Protein AF-A0A7X7WGK3-F1 (afdb_monomer)

Nearest PDB structures (foldseek):
  7ryz-assembly1_C  TM=4.510E-01  e=4.000E-01  Rattus norvegicus

Radius of gyration: 30.09 Å; Cα contacts (8 Å, |Δi|>4): 239; chains: 1; bounding box: 94×31×64 Å

Mean predicted aligned error: 12.81 Å

Foldseek 3Di:
DDDDDPDDPVVVPDPDDDPDDDPDDPDPPDPDPVRVVVVVVVVVVVVVPPPPPPVPDPVVPPPPCDPVLLVLLLVLLVLLQCLQQFWFWWADFPNDIDTDGNVVCLVCVVVVVVLCVPFDPLSVVLSVLSNCLNVLSNVLSVQQVVLSPPDPPDPCSLVSLLVSLVSLVVSLVSVVVSLVSQQVWTQQSCCVVVGVLCHRTRHPSSCVSTGTCSVVSSNVSSVSSNVSNVVD

Solvent-accessible surface area (backbone atoms only — not comparable to full-atom values): 12989 Å² total; per-residue (Å²): 137,81,84,83,76,85,74,62,76,76,78,65,74,73,68,68,66,85,92,53,87,60,94,66,84,75,73,78,84,57,95,41,73,67,57,49,50,55,51,52,50,56,48,52,56,51,64,71,43,86,64,74,81,62,81,76,76,59,80,84,71,68,78,66,76,46,72,65,55,52,50,51,33,45,50,19,21,49,44,17,42,52,27,40,74,25,35,36,32,33,39,60,45,95,94,38,84,46,69,42,30,39,48,56,53,62,76,41,40,72,62,53,48,63,59,41,68,80,45,54,73,66,54,43,50,52,52,53,47,52,52,48,54,60,54,48,37,32,53,50,14,49,48,38,48,56,27,69,68,46,59,78,88,41,89,59,29,62,61,40,36,29,53,38,7,45,51,23,49,53,52,51,53,51,52,52,51,50,50,57,61,26,64,68,46,44,80,28,95,56,23,88,72,73,34,74,49,50,32,59,40,40,23,51,68,27,46,62,57,30,43,19,65,20,56,58,50,34,54,52,18,32,62,54,33,22,49,46,46,77,76,106

pLDDT: mean 81.82, std 17.65, range [35.5, 98.38]

Sequence (232 aa):
MAKDEKIDPRELRFNYLGFEYLPGKLKEFWASEDEKKKYLEKIRERRNTQISMERDFSIVNAGLLNKADRIFISLASALMILSLFMPYYSFTAFGRHVSGMSLSYLFNIGYVSNITAWGSLLMKLILVMSVILIIISPVVGIINILALNKSQNKPDYYKGVKSAGRLNVIALLLYLLFFVLLATGQANPFGSLGIEALGETLSLGSLIRMSGYAIWVNLGAHILGMLPALEL

Secondary structure (DSSP, 8-state):
--------TTTTTT-EETTEE--S-PPP--SSHHHHHHHHHHHHHHHHS------TT-GGG-----HHHHHHHHHHHHHHHHGGGSEEEEEEETTEEEEEEHHHHHHTHHHHHHHHTTS-HHHHHHHHHHHHHHHHHHHHHHHHHHHHTS-TTSTTHHHHHHHHHHHHHHHHHHHHHHHHHHHT-EEPTTGGG--TTT-SEE-HHHHHHHB-HHHHHHHHHHHHHTHHHHH-

Structure (mmCIF, N/CA/C/O backbone):
data_AF-A0A7X7WGK3-F1
#
_entry.id   AF-A0A7X7WGK3-F1
#
loop_
_atom_site.group_PDB
_atom_site.id
_atom_site.type_symbol
_atom_site.label_atom_id
_atom_site.label_alt_id
_atom_site.label_comp_id
_atom_site.label_asym_id
_atom_site.label_entity_id
_atom_site.label_seq_id
_atom_site.pdbx_PDB_ins_code
_atom_site.Cartn_x
_atom_site.Cartn_y
_atom_site.Cartn_z
_atom_site.occupancy
_atom_site.B_iso_or_equiv
_atom_site.auth_seq_id
_atom_site.auth_comp_id
_atom_site.auth_asym_id
_atom_site.auth_atom_id
_atom_site.pdbx_PDB_model_num
ATOM 1 N N . MET A 1 1 ? -66.738 11.397 34.268 1.00 35.50 1 MET A N 1
ATOM 2 C CA . MET A 1 1 ? -67.141 10.541 33.132 1.00 35.50 1 MET A CA 1
ATOM 3 C C . MET A 1 1 ? -66.362 10.990 31.906 1.00 35.50 1 MET A C 1
ATOM 5 O O . MET A 1 1 ? -66.726 11.988 31.298 1.00 35.50 1 MET A O 1
ATOM 9 N N . ALA A 1 2 ? -65.233 10.339 31.626 1.00 40.03 2 ALA A N 1
ATOM 10 C CA . ALA A 1 2 ? -64.445 10.590 30.421 1.00 40.03 2 ALA A CA 1
ATOM 11 C C . ALA A 1 2 ? -65.051 9.786 29.260 1.00 40.03 2 ALA A C 1
ATOM 13 O O . ALA A 1 2 ? -65.489 8.657 29.466 1.00 40.03 2 ALA A O 1
ATOM 14 N N . LYS A 1 3 ? -65.143 10.396 28.075 1.00 41.72 3 LYS A N 1
ATOM 15 C CA . LYS A 1 3 ? -65.646 9.749 26.858 1.00 41.72 3 LYS A CA 1
ATOM 16 C C . LYS A 1 3 ? -64.693 8.620 26.456 1.00 41.72 3 LYS A C 1
ATOM 18 O O . LYS A 1 3 ? -63.531 8.894 26.179 1.00 41.72 3 LYS A O 1
ATOM 23 N N . ASP A 1 4 ? -65.205 7.394 26.390 1.00 44.47 4 ASP A N 1
ATOM 24 C CA . ASP A 1 4 ? -64.521 6.262 25.762 1.00 44.47 4 ASP A CA 1
ATOM 25 C C . ASP A 1 4 ? -64.388 6.526 24.254 1.00 44.47 4 ASP A C 1
ATOM 27 O O . ASP A 1 4 ? -65.349 6.388 23.489 1.00 44.47 4 ASP A O 1
ATOM 31 N N . GLU A 1 5 ? -63.196 6.926 23.814 1.00 51.50 5 GLU A N 1
ATOM 32 C CA . GLU A 1 5 ? -62.833 6.878 22.400 1.00 51.50 5 GLU A CA 1
ATOM 33 C C . GLU A 1 5 ? -62.778 5.410 21.953 1.00 51.50 5 GLU A C 1
ATOM 35 O O . GLU A 1 5 ? -62.041 4.587 22.501 1.00 51.50 5 GLU A O 1
ATOM 40 N N . LYS A 1 6 ? -63.599 5.061 20.955 1.00 47.31 6 LYS A N 1
ATOM 41 C CA . LYS A 1 6 ? -63.588 3.739 20.320 1.00 47.31 6 LYS A CA 1
ATOM 42 C C . LYS A 1 6 ? -62.311 3.590 19.490 1.00 47.31 6 LYS A C 1
ATOM 44 O O . LYS A 1 6 ? -62.279 3.987 18.331 1.00 47.31 6 LYS A O 1
ATOM 49 N N . ILE A 1 7 ? -61.282 3.009 20.098 1.00 54.56 7 ILE A N 1
ATOM 50 C CA . ILE A 1 7 ? -60.026 2.633 19.436 1.00 54.56 7 ILE A CA 1
ATOM 51 C C . ILE A 1 7 ? -60.315 1.531 18.399 1.00 54.56 7 ILE A C 1
ATOM 53 O O . ILE A 1 7 ? -60.965 0.532 18.724 1.00 54.56 7 ILE A O 1
ATOM 57 N N . ASP A 1 8 ? -59.848 1.710 17.159 1.00 55.09 8 ASP A N 1
ATOM 58 C CA . ASP A 1 8 ? -60.009 0.742 16.066 1.00 55.09 8 ASP A CA 1
ATOM 59 C C . ASP A 1 8 ? -59.270 -0.576 16.409 1.00 55.09 8 ASP A C 1
ATOM 61 O O . ASP A 1 8 ? -58.063 -0.562 16.673 1.00 55.09 8 ASP A O 1
ATOM 65 N N . PRO A 1 9 ? -59.943 -1.746 16.388 1.00 51.00 9 PRO A N 1
ATOM 66 C CA . PRO A 1 9 ? -59.333 -3.048 16.682 1.00 51.00 9 PRO A CA 1
ATOM 67 C C . PRO A 1 9 ? -58.108 -3.402 15.825 1.00 51.00 9 PRO A C 1
ATOM 69 O O . PRO A 1 9 ? -57.338 -4.295 16.186 1.00 51.00 9 PRO A O 1
ATOM 72 N N . ARG A 1 10 ? -57.923 -2.751 14.672 1.00 48.81 10 ARG A N 1
ATOM 73 C CA . ARG A 1 10 ? -56.774 -2.982 13.784 1.00 48.81 10 ARG A CA 1
ATOM 74 C C . ARG A 1 10 ? -55.488 -2.331 14.292 1.00 48.81 10 ARG A C 1
ATOM 76 O O . ARG A 1 10 ? -54.417 -2.858 13.999 1.00 48.81 10 ARG A O 1
ATOM 83 N N . GLU A 1 11 ? -55.586 -1.266 15.086 1.00 50.47 11 GLU A N 1
ATOM 84 C CA . GLU A 1 11 ? -54.431 -0.571 15.676 1.00 50.47 11 GLU A CA 1
ATOM 85 C C . GLU A 1 11 ? -53.828 -1.339 16.863 1.00 50.47 11 GLU A C 1
ATOM 87 O O . GLU A 1 11 ? -52.649 -1.195 17.168 1.00 50.47 11 GLU A O 1
ATOM 92 N N . LEU A 1 12 ? -54.602 -2.235 17.484 1.00 51.88 12 LEU A N 1
ATOM 93 C CA . LEU A 1 12 ? -54.174 -3.070 18.615 1.00 51.88 12 LEU A CA 1
ATOM 94 C C . LEU A 1 12 ? -53.451 -4.365 18.203 1.00 51.88 12 LEU A C 1
ATOM 96 O O . LEU A 1 12 ? -53.140 -5.192 19.060 1.00 51.88 12 LEU A O 1
ATOM 100 N N . ARG A 1 13 ? -53.196 -4.589 16.906 1.00 46.41 13 ARG A N 1
ATOM 101 C CA . ARG A 1 13 ? -52.734 -5.898 16.406 1.00 46.41 13 ARG A CA 1
ATOM 102 C C . ARG A 1 13 ? -51.336 -6.312 16.868 1.00 46.41 13 ARG A C 1
ATOM 104 O O . ARG A 1 13 ? -51.043 -7.502 16.814 1.00 46.41 13 ARG A O 1
ATOM 111 N N . PHE A 1 14 ? -50.503 -5.389 17.347 1.00 46.22 14 PHE A N 1
ATOM 112 C CA . PHE A 1 14 ? -49.097 -5.672 17.643 1.00 46.22 14 PHE A CA 1
ATOM 113 C C . PHE A 1 14 ? -48.593 -4.928 18.886 1.00 46.22 14 PHE A C 1
ATOM 115 O O . PHE A 1 14 ? -47.659 -4.132 18.821 1.00 46.22 14 PHE A O 1
ATOM 122 N N . ASN A 1 15 ? -49.203 -5.202 20.039 1.00 45.06 15 ASN A N 1
ATOM 123 C CA . ASN A 1 15 ? -48.664 -4.783 21.332 1.00 45.06 15 ASN A CA 1
ATOM 124 C C . ASN A 1 15 ? -47.559 -5.756 21.768 1.00 45.06 15 ASN A C 1
ATOM 126 O O . ASN A 1 15 ? -47.801 -6.687 22.532 1.00 45.06 15 ASN A O 1
ATOM 130 N N . TYR A 1 16 ? -46.349 -5.559 21.249 1.00 47.91 16 TYR A N 1
ATOM 131 C CA . TYR A 1 16 ? -45.168 -6.293 21.697 1.00 47.91 16 TYR A CA 1
ATOM 132 C C . TYR A 1 16 ? -44.517 -5.565 22.877 1.00 47.91 16 TYR A C 1
ATOM 134 O O . TYR A 1 16 ? -44.171 -4.388 22.769 1.00 47.91 16 TYR A O 1
ATOM 142 N N . LEU A 1 17 ? -44.311 -6.274 23.988 1.00 48.88 17 LEU A N 1
ATOM 143 C CA . LEU A 1 17 ? -43.463 -5.830 25.093 1.00 48.88 17 LEU A CA 1
ATOM 144 C C . LEU A 1 17 ? -42.305 -6.834 25.214 1.00 48.88 17 LEU A C 1
ATOM 146 O O . LEU A 1 17 ? -42.448 -7.899 25.806 1.00 48.88 17 LEU A O 1
ATOM 150 N N . GLY A 1 18 ? -41.170 -6.542 24.574 1.00 64.25 18 GLY A N 1
ATOM 151 C CA . GLY A 1 18 ? -40.071 -7.510 24.447 1.00 64.25 18 GLY A CA 1
ATOM 152 C C . GLY A 1 18 ? -40.376 -8.629 23.438 1.00 64.25 18 GLY A C 1
ATOM 153 O O . GLY A 1 18 ? -40.770 -8.337 22.311 1.00 64.25 18 GLY A O 1
ATOM 154 N N . PHE A 1 19 ? -40.159 -9.893 23.827 1.00 50.25 19 PHE A N 1
ATOM 155 C CA . PHE A 1 19 ? -40.335 -11.086 22.972 1.00 50.25 19 PHE A CA 1
ATOM 156 C C . PHE A 1 19 ? -41.607 -11.901 23.271 1.00 50.25 19 PHE A C 1
ATOM 158 O O . PHE A 1 19 ? -41.848 -12.905 22.604 1.00 50.25 19 PHE A O 1
ATOM 165 N N . GLU A 1 20 ? -42.425 -11.500 24.247 1.00 43.09 20 GLU A N 1
ATOM 166 C CA . GLU A 1 20 ? -43.634 -12.241 24.621 1.00 43.09 20 GLU A CA 1
ATOM 167 C C . GLU A 1 20 ? -44.898 -11.624 24.008 1.00 43.09 20 GLU A C 1
ATOM 169 O O . GLU A 1 20 ? -45.113 -10.410 24.035 1.00 43.09 20 GLU A O 1
ATOM 174 N N . TYR A 1 21 ? -45.747 -12.487 23.442 1.00 50.09 21 TYR A N 1
ATOM 175 C CA . TYR A 1 21 ? -47.066 -12.128 22.928 1.00 50.09 21 TYR A CA 1
ATOM 176 C C . TYR A 1 21 ? -48.087 -12.207 24.066 1.00 50.09 21 TYR A C 1
ATOM 178 O O . TYR A 1 21 ? -48.443 -13.297 24.512 1.00 50.09 21 TYR A O 1
ATOM 186 N N . LEU A 1 22 ? -48.567 -11.053 24.529 1.00 56.34 22 LEU A N 1
ATOM 187 C CA . LEU A 1 22 ? -49.637 -10.954 25.522 1.00 56.34 22 LEU A CA 1
ATOM 188 C C . LEU A 1 22 ? -50.948 -10.562 24.819 1.00 56.34 22 LEU A C 1
ATOM 190 O O . LEU A 1 22 ? -51.156 -9.380 24.536 1.00 56.34 22 LEU A O 1
ATOM 194 N N . PRO A 1 23 ? -51.847 -11.518 24.509 1.00 46.81 23 PRO A N 1
ATOM 195 C CA . PRO A 1 23 ? -53.143 -11.199 23.924 1.00 46.81 23 PRO A CA 1
ATOM 196 C C . PRO A 1 23 ? -54.036 -10.504 24.965 1.00 46.81 23 PRO A C 1
ATOM 198 O O . PRO A 1 23 ? -54.529 -11.129 25.901 1.00 46.81 23 PRO A O 1
ATOM 201 N N . GLY A 1 24 ? -54.243 -9.195 24.807 1.00 65.12 24 GLY A N 1
ATOM 202 C CA . GLY A 1 24 ? -55.111 -8.386 25.670 1.00 65.12 24 GLY A CA 1
ATOM 203 C C . GLY A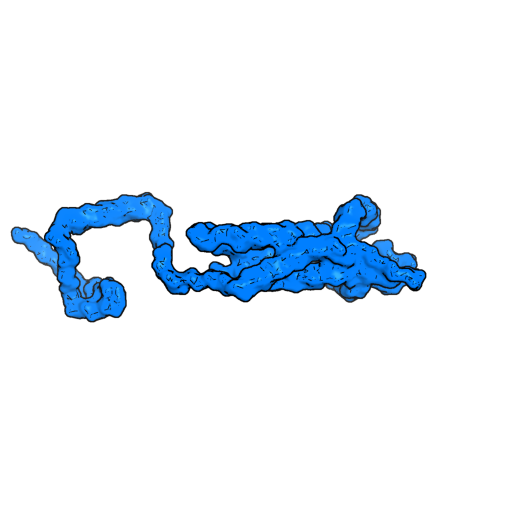 1 24 ? -54.686 -6.917 25.739 1.00 65.12 24 GLY A C 1
ATOM 204 O O . GLY A 1 24 ? -53.659 -6.522 25.188 1.00 65.12 24 GLY A O 1
ATOM 205 N N . LYS A 1 25 ? -55.475 -6.079 26.430 1.00 60.53 25 LYS A N 1
ATOM 206 C CA . LYS A 1 25 ? -55.015 -4.737 26.819 1.00 60.53 25 LYS A CA 1
ATOM 207 C C . LYS A 1 25 ? -53.892 -4.929 27.841 1.00 60.53 25 LYS A C 1
ATOM 209 O O . LYS A 1 25 ? -54.148 -5.462 28.918 1.00 60.53 25 LYS A O 1
ATOM 214 N N . LEU A 1 26 ? -52.664 -4.544 27.485 1.00 61.00 26 LEU A N 1
ATOM 215 C CA . LEU A 1 26 ? -51.534 -4.516 28.416 1.00 61.00 26 LEU A CA 1
ATOM 216 C C . LEU A 1 26 ? -51.986 -3.801 29.694 1.00 61.00 26 LEU A C 1
ATOM 218 O O . LEU A 1 26 ? -52.553 -2.709 29.611 1.00 61.00 26 LEU A O 1
ATOM 222 N N . LYS A 1 27 ? -51.778 -4.424 30.863 1.00 64.44 27 LYS A N 1
ATOM 223 C CA . LYS A 1 27 ? -51.989 -3.728 32.137 1.00 64.44 27 LYS A CA 1
ATOM 224 C C . LYS A 1 27 ? -51.170 -2.445 32.099 1.00 64.44 27 LYS A C 1
ATOM 226 O O . LYS A 1 27 ? -50.018 -2.476 31.664 1.0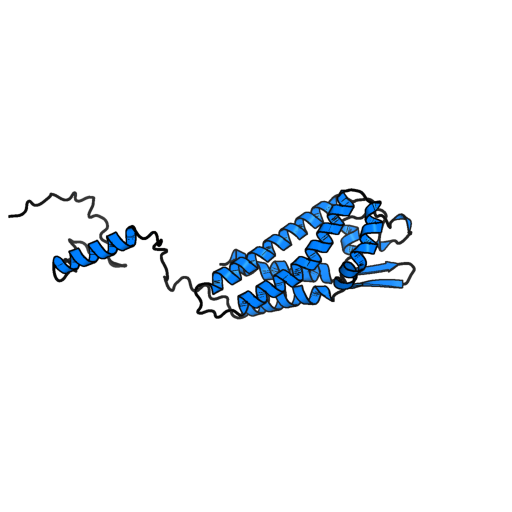0 64.44 27 LYS A O 1
ATOM 231 N N . GLU A 1 28 ? -51.772 -1.334 32.518 1.00 65.12 28 GLU A N 1
ATOM 232 C CA . GLU A 1 28 ? -51.028 -0.086 32.639 1.00 65.12 28 GLU A CA 1
ATOM 233 C C . GLU A 1 28 ? -49.822 -0.335 33.544 1.00 65.12 28 GLU A C 1
ATOM 235 O O . GLU A 1 28 ? -49.949 -0.766 34.686 1.00 65.12 28 GLU A O 1
ATOM 240 N N . PHE A 1 29 ? -48.640 -0.152 32.960 1.00 73.62 29 PHE A N 1
ATOM 241 C CA . PHE A 1 29 ? -47.358 -0.365 33.623 1.00 73.62 29 PHE A CA 1
ATOM 242 C C . PHE A 1 29 ? -47.063 0.737 34.650 1.00 73.62 29 PHE A C 1
ATOM 244 O O . PHE A 1 29 ? -46.289 0.537 35.580 1.00 73.62 29 PHE A O 1
ATOM 251 N N . TRP A 1 30 ? -47.679 1.904 34.472 1.00 76.75 30 TRP A N 1
ATOM 252 C CA . TRP A 1 30 ? -47.432 3.088 35.279 1.00 76.75 30 TRP A CA 1
ATOM 253 C C . TRP A 1 30 ? -48.165 2.993 36.611 1.00 76.75 30 TRP A C 1
ATOM 255 O O . TRP A 1 30 ? -49.362 2.712 36.645 1.00 76.75 30 TRP A O 1
ATOM 265 N N . ALA A 1 31 ? -47.465 3.283 37.706 1.00 77.81 31 ALA A N 1
ATOM 266 C CA . ALA A 1 31 ? -48.079 3.299 39.030 1.00 77.81 31 ALA A CA 1
ATOM 267 C C . ALA A 1 31 ? -48.995 4.524 39.222 1.00 77.81 31 ALA A C 1
ATOM 269 O O . ALA A 1 31 ? -49.840 4.533 40.116 1.00 77.81 31 ALA A O 1
ATOM 270 N N . SER A 1 32 ? -48.829 5.565 38.395 1.00 87.06 32 SER A N 1
ATOM 271 C CA . SER A 1 32 ? -49.634 6.789 38.424 1.00 87.06 32 SER A CA 1
ATOM 272 C C . SER A 1 32 ? -49.632 7.527 37.078 1.00 87.06 32 SER A C 1
ATOM 274 O O . SER A 1 32 ? -48.694 7.414 36.286 1.00 87.06 32 SER A O 1
ATOM 276 N N . GLU A 1 33 ? -50.659 8.348 36.841 1.00 82.81 33 GLU A N 1
ATOM 277 C CA . GLU A 1 33 ? -50.737 9.230 35.663 1.00 82.81 33 GLU A CA 1
ATOM 278 C C . GLU A 1 33 ? -49.617 10.290 35.641 1.00 82.81 33 GLU A C 1
ATOM 280 O O . GLU A 1 33 ? -49.127 10.667 34.574 1.00 82.81 33 GLU A O 1
ATOM 285 N N . ASP A 1 34 ? -49.128 10.710 36.811 1.00 82.56 34 ASP A N 1
ATOM 286 C CA . ASP A 1 34 ? -48.012 11.656 36.918 1.00 82.56 34 ASP A CA 1
ATOM 287 C C . ASP A 1 34 ? -46.681 11.046 36.451 1.00 82.56 34 ASP A C 1
ATOM 289 O O . ASP A 1 34 ? -45.862 11.727 35.825 1.00 82.56 34 ASP A O 1
ATOM 293 N N . GLU A 1 35 ? -46.459 9.755 36.709 1.00 78.06 35 GLU A N 1
ATOM 294 C CA . GLU A 1 35 ? -45.273 9.024 36.250 1.00 78.06 35 GLU A CA 1
ATOM 295 C C . GLU A 1 35 ? -45.255 8.901 34.720 1.00 78.06 35 GLU A C 1
ATOM 297 O O . GLU A 1 35 ? -44.249 9.206 34.069 1.00 78.06 35 GLU A O 1
ATOM 302 N N . LYS A 1 36 ? -46.409 8.556 34.140 1.00 81.38 36 LYS A N 1
ATOM 303 C CA . LYS A 1 36 ? -46.629 8.497 32.691 1.00 81.38 36 LYS A CA 1
ATOM 304 C C . LYS A 1 36 ? -46.376 9.853 32.036 1.00 81.38 36 LYS A C 1
ATOM 306 O O . LYS A 1 36 ? -45.677 9.927 31.022 1.00 81.38 36 LYS A O 1
ATOM 311 N N . LYS A 1 37 ? -46.877 10.939 32.633 1.00 85.19 37 LYS A N 1
ATOM 312 C CA . LYS A 1 37 ? -46.684 12.299 32.115 1.00 85.19 37 LYS A CA 1
ATOM 313 C C . LYS A 1 37 ? -45.212 12.726 32.151 1.00 85.19 37 LYS A C 1
ATOM 315 O O . LYS A 1 37 ? -44.699 13.175 31.126 1.00 85.19 37 LYS A O 1
ATOM 320 N N . LYS A 1 38 ? -44.506 12.485 33.264 1.00 84.44 38 LYS A N 1
ATOM 321 C CA . LYS A 1 38 ? -43.056 12.751 33.386 1.00 84.44 38 LYS A CA 1
ATOM 322 C C . LYS A 1 38 ? -42.228 11.963 32.373 1.00 84.44 38 LYS A C 1
ATOM 324 O O . LYS A 1 38 ? -41.275 12.490 31.800 1.00 84.44 38 LYS A O 1
ATOM 329 N N . TYR A 1 39 ? -42.578 10.702 32.137 1.00 77.12 39 TYR A N 1
ATOM 330 C CA . TYR A 1 39 ? -41.878 9.871 31.161 1.00 77.12 39 TYR A CA 1
ATOM 331 C C . TYR A 1 39 ? -42.092 10.367 29.722 1.00 77.12 39 TYR A C 1
ATOM 333 O O . TYR A 1 39 ? -41.136 10.461 28.948 1.00 77.12 39 TYR A O 1
ATOM 341 N N . LEU A 1 40 ? -43.324 10.749 29.371 1.00 80.88 40 LEU A N 1
ATOM 342 C CA . LEU A 1 40 ? -43.649 11.301 28.053 1.00 80.88 40 LEU A CA 1
ATOM 343 C C . LEU A 1 40 ? -42.973 12.656 27.796 1.00 80.88 40 LEU A C 1
ATOM 345 O O . LEU A 1 40 ? -42.503 12.889 26.680 1.00 80.88 40 LEU A O 1
ATOM 349 N N . GLU A 1 41 ? -42.875 13.524 28.806 1.00 83.19 41 GLU A N 1
ATOM 350 C CA . GLU A 1 41 ? -42.113 14.780 28.722 1.00 83.19 41 GLU A CA 1
ATOM 351 C C . GLU A 1 41 ? -40.622 14.507 28.480 1.00 83.19 41 GLU A C 1
ATOM 353 O O . GLU A 1 41 ? -40.055 15.031 27.520 1.00 83.19 41 GLU A O 1
ATOM 358 N N . LYS A 1 42 ? -40.023 13.568 29.224 1.00 78.19 42 LYS A N 1
ATOM 359 C CA . LYS A 1 42 ? -38.625 13.141 29.033 1.00 78.19 42 LYS A CA 1
ATOM 360 C C . LYS A 1 42 ? -38.355 12.573 27.633 1.00 78.19 42 LYS A C 1
ATOM 362 O O . LYS A 1 42 ? -37.280 12.793 27.076 1.00 78.19 42 LYS A O 1
ATOM 367 N N . ILE A 1 43 ? -39.306 11.841 27.043 1.00 72.06 43 ILE A N 1
ATOM 368 C CA . ILE A 1 43 ? -39.190 11.353 25.657 1.00 72.06 43 ILE A CA 1
ATOM 369 C C . ILE A 1 43 ? -39.293 12.503 24.654 1.00 72.06 43 ILE A C 1
ATOM 371 O O . ILE A 1 43 ? -38.528 12.528 23.692 1.00 72.06 43 ILE A O 1
ATOM 375 N N . ARG A 1 44 ? -40.215 13.452 24.851 1.00 73.81 44 ARG A N 1
ATOM 376 C CA . ARG A 1 44 ? -40.362 14.613 23.955 1.00 73.81 44 ARG A CA 1
ATOM 377 C C . ARG A 1 44 ? -39.114 15.492 23.961 1.00 73.81 44 ARG A C 1
ATOM 379 O O . ARG A 1 44 ? -38.656 15.878 22.888 1.00 73.81 44 ARG A O 1
ATOM 386 N N . GLU A 1 45 ? -38.523 15.726 25.130 1.00 75.38 45 GLU A N 1
ATOM 387 C CA . GLU A 1 45 ? -37.244 16.435 25.258 1.00 75.38 45 GLU A CA 1
ATOM 388 C C . GLU A 1 45 ? -36.115 15.701 24.521 1.00 75.38 45 GLU A C 1
ATOM 390 O O . GLU A 1 45 ? -35.389 16.319 23.739 1.00 75.38 45 GLU A O 1
ATOM 395 N N . ARG A 1 46 ? -36.029 14.370 24.677 1.00 61.66 46 ARG A N 1
ATOM 396 C CA . ARG A 1 46 ? -35.055 13.512 23.975 1.00 61.66 46 ARG A CA 1
ATOM 397 C C . ARG A 1 46 ? -35.284 13.392 22.471 1.00 61.66 46 ARG A C 1
ATOM 399 O O . ARG A 1 46 ? -34.349 13.067 21.757 1.00 61.66 46 ARG A O 1
ATOM 406 N N . ARG A 1 47 ? -36.506 13.617 21.982 1.00 59.09 47 ARG A N 1
ATOM 407 C CA . ARG A 1 47 ? -36.832 13.603 20.545 1.00 59.09 47 ARG A CA 1
ATOM 408 C C . ARG A 1 47 ? -36.394 14.893 19.851 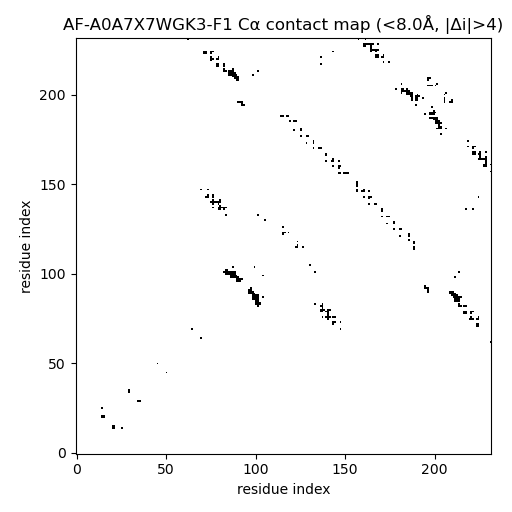1.00 59.09 47 ARG A C 1
ATOM 410 O O . ARG A 1 47 ? -36.032 14.856 18.681 1.00 59.09 47 ARG A O 1
ATOM 417 N N . ASN A 1 48 ? -36.446 16.013 20.575 1.00 61.81 48 ASN A N 1
ATOM 418 C CA . ASN A 1 48 ? -36.035 17.328 20.077 1.00 61.81 48 ASN A CA 1
ATOM 419 C C . ASN A 1 48 ? -34.521 17.550 20.182 1.00 61.81 48 ASN A C 1
ATOM 421 O O . ASN A 1 48 ? -33.961 18.330 19.416 1.00 61.81 48 ASN A O 1
ATOM 425 N N . THR A 1 49 ? -33.841 16.843 21.088 1.00 57.31 49 THR A N 1
ATOM 426 C CA . THR A 1 49 ? -32.390 16.676 20.991 1.00 57.31 49 THR A CA 1
ATOM 427 C C . THR A 1 49 ? -32.131 15.649 19.900 1.00 57.31 49 THR A C 1
ATOM 429 O O . THR A 1 49 ? -32.469 14.483 20.042 1.00 57.31 49 THR A O 1
ATOM 432 N N . GLN A 1 50 ? -31.551 16.080 18.787 1.00 48.09 50 GLN A N 1
ATOM 433 C CA . GLN A 1 50 ? -31.254 15.277 17.598 1.00 48.09 50 GLN A CA 1
ATOM 434 C C . GLN A 1 50 ? -30.137 14.235 17.840 1.00 48.09 50 GLN A C 1
ATOM 436 O O . GLN A 1 50 ? -29.284 14.005 16.989 1.00 48.09 50 GLN A O 1
ATOM 441 N N . ILE A 1 51 ? -30.106 13.617 19.020 1.00 50.44 51 ILE A N 1
ATOM 442 C CA . ILE A 1 51 ? -29.307 12.437 19.306 1.00 50.44 51 ILE A CA 1
ATOM 443 C C . ILE A 1 51 ? -30.158 11.291 18.791 1.00 50.44 51 ILE A C 1
ATOM 445 O O . ILE A 1 51 ? -31.109 10.857 19.444 1.00 50.44 51 ILE A O 1
ATOM 449 N N . SER A 1 52 ? -29.856 10.864 17.566 1.00 48.41 52 SER A N 1
ATOM 450 C CA . SER A 1 52 ? -30.310 9.587 17.046 1.00 48.41 52 SER A CA 1
ATOM 451 C C . SER A 1 52 ? -30.252 8.577 18.183 1.00 48.41 52 SER A C 1
ATOM 453 O O . SER A 1 52 ? -29.175 8.300 18.709 1.00 48.41 52 SER A O 1
ATOM 455 N N . MET A 1 53 ? -31.400 8.019 18.561 1.00 44.69 53 MET A N 1
ATOM 456 C CA . MET A 1 53 ? -31.415 6.709 19.189 1.00 44.69 53 MET A CA 1
ATOM 457 C C . MET A 1 53 ? -30.959 5.720 18.110 1.00 44.69 53 MET A C 1
ATOM 459 O O . MET A 1 53 ? -31.743 4.930 17.588 1.00 44.69 53 MET A O 1
ATOM 463 N N . GLU A 1 54 ? -29.679 5.817 17.730 1.00 42.31 54 GLU A N 1
ATOM 464 C CA . GLU A 1 54 ? -28.933 4.649 17.326 1.00 42.31 54 GLU A CA 1
ATOM 465 C C . GLU A 1 54 ? -29.177 3.654 18.448 1.00 42.31 54 GLU A C 1
ATOM 467 O O . GLU A 1 54 ? -29.156 3.968 19.640 1.00 42.31 54 GLU A O 1
ATOM 472 N N . ARG A 1 55 ? -29.597 2.480 18.016 1.00 42.41 55 ARG A N 1
ATOM 473 C CA . ARG A 1 55 ? -29.909 1.308 18.805 1.00 42.41 55 ARG A CA 1
ATOM 474 C C . ARG A 1 55 ? -28.597 0.815 19.416 1.00 42.41 55 ARG A C 1
ATOM 476 O O . ARG A 1 55 ? -28.051 -0.209 19.021 1.00 42.41 55 ARG A O 1
ATOM 483 N N . ASP A 1 56 ? -28.071 1.626 20.315 1.00 39.84 56 ASP A N 1
ATOM 484 C CA . ASP A 1 56 ? -26.796 1.487 20.970 1.00 39.84 56 ASP A CA 1
ATOM 485 C C . ASP A 1 56 ? -26.930 0.331 21.958 1.00 39.84 56 ASP A C 1
ATOM 487 O O . ASP A 1 56 ? -27.733 0.356 22.891 1.00 39.84 56 ASP A O 1
ATOM 491 N N . PHE A 1 57 ? -26.130 -0.702 21.709 1.00 41.88 57 PHE A N 1
ATOM 492 C CA . PHE A 1 57 ? -25.890 -1.838 22.596 1.00 41.88 57 PHE A CA 1
ATOM 493 C C . PHE A 1 57 ? -27.012 -2.876 22.690 1.00 41.88 57 PHE A C 1
ATOM 495 O O . PHE A 1 57 ? -27.408 -3.314 23.768 1.00 41.88 57 PHE A O 1
ATOM 502 N N . SER A 1 58 ? -27.398 -3.439 21.542 1.00 41.88 58 SER A N 1
ATOM 503 C CA . SER A 1 58 ? -27.529 -4.897 21.548 1.00 41.88 58 SER A CA 1
ATOM 504 C C . SER A 1 58 ? -26.122 -5.478 21.707 1.00 41.88 58 SER A C 1
ATOM 506 O O . SER A 1 58 ? -25.268 -5.306 20.839 1.00 41.88 58 SER A O 1
ATOM 508 N N . ILE A 1 59 ? -25.888 -6.172 22.819 1.00 43.22 59 ILE A N 1
ATOM 509 C CA . ILE A 1 59 ? -24.682 -6.959 23.146 1.00 43.22 59 ILE A CA 1
ATOM 510 C C . ILE A 1 59 ? -24.299 -7.955 22.019 1.00 43.22 59 ILE A C 1
ATOM 512 O O . ILE A 1 59 ? -23.203 -8.504 22.006 1.00 43.22 59 ILE A O 1
ATOM 516 N N . VAL A 1 60 ? -25.168 -8.132 21.020 1.00 44.62 60 VAL A N 1
ATOM 517 C CA . VAL A 1 60 ? -24.968 -8.949 19.817 1.00 44.62 60 VAL A CA 1
ATOM 518 C C . VAL A 1 60 ? -23.999 -8.314 18.798 1.00 44.62 60 VAL A C 1
ATOM 520 O O . VAL A 1 60 ? -23.499 -9.021 17.934 1.00 44.62 60 VAL A O 1
ATOM 523 N N . ASN A 1 61 ? -23.650 -7.025 18.920 1.00 42.69 61 ASN A N 1
ATOM 524 C CA . ASN A 1 61 ? -22.660 -6.360 18.050 1.00 42.69 61 ASN A CA 1
ATOM 525 C C . ASN A 1 61 ? -21.221 -6.386 18.600 1.00 42.69 61 ASN A C 1
ATOM 527 O O . ASN A 1 61 ? -20.384 -5.568 18.214 1.00 42.69 61 ASN A O 1
ATOM 531 N N . ALA A 1 62 ? -20.902 -7.330 19.488 1.00 49.56 62 ALA A N 1
ATOM 532 C CA . ALA A 1 62 ? -19.524 -7.614 19.867 1.00 49.56 62 ALA A CA 1
ATOM 533 C C . ALA A 1 62 ? -18.796 -8.347 18.726 1.00 49.56 62 ALA A C 1
ATOM 535 O O . ALA A 1 62 ? -18.340 -9.477 18.883 1.00 49.56 62 ALA A O 1
ATOM 536 N N . GLY A 1 63 ? -18.627 -7.667 17.588 1.00 53.31 63 GLY A N 1
ATOM 537 C CA . GLY A 1 63 ? -17.534 -7.916 16.654 1.00 53.31 63 GLY A CA 1
ATOM 538 C C . GLY A 1 63 ? -16.218 -7.511 17.313 1.00 53.31 63 GLY A C 1
ATOM 539 O O . GLY A 1 63 ? -15.525 -6.613 16.845 1.00 53.31 63 GLY A O 1
ATOM 540 N N . LEU A 1 64 ? -15.909 -8.110 18.466 1.00 65.62 64 LEU A N 1
ATOM 541 C CA . LEU A 1 64 ? -14.593 -8.031 19.070 1.00 65.62 64 LEU A CA 1
ATOM 542 C C . LEU A 1 64 ? -13.651 -8.669 18.059 1.00 65.62 64 LEU A C 1
ATOM 544 O O . LEU A 1 64 ? -13.681 -9.884 17.884 1.00 65.62 64 LEU A O 1
ATOM 548 N N . LEU A 1 65 ? -12.846 -7.837 17.392 1.00 77.94 65 LEU A N 1
ATOM 549 C CA . LEU A 1 65 ? -11.722 -8.288 16.577 1.00 77.94 65 LEU A CA 1
ATOM 550 C C . LEU A 1 65 ? -11.015 -9.418 17.323 1.00 77.94 65 LEU A C 1
ATOM 552 O O . LEU A 1 65 ? -10.539 -9.208 18.452 1.00 77.94 65 LEU A O 1
ATOM 556 N N . ASN A 1 66 ? -10.977 -10.606 16.722 1.00 85.75 66 ASN A N 1
ATOM 557 C CA . ASN A 1 66 ? -10.384 -11.755 17.378 1.00 85.75 66 ASN A CA 1
ATOM 558 C C . ASN A 1 66 ? -8.903 -11.446 17.651 1.00 85.75 66 ASN A C 1
ATOM 560 O O . ASN A 1 66 ? -8.256 -10.657 16.955 1.00 85.75 66 ASN A O 1
ATOM 564 N N . LYS A 1 67 ? -8.325 -12.071 18.680 1.00 88.50 67 LYS A N 1
ATOM 565 C CA . LYS A 1 67 ? -6.887 -11.946 18.960 1.00 88.50 67 LYS A CA 1
ATOM 566 C C . LYS A 1 67 ? -6.055 -12.320 17.731 1.00 88.50 67 LYS A C 1
ATOM 568 O O . LYS A 1 67 ? -5.052 -11.663 17.475 1.00 88.50 67 LYS A O 1
ATOM 573 N N . ALA A 1 68 ? -6.498 -13.326 16.972 1.00 89.62 68 ALA A N 1
ATOM 574 C CA . ALA A 1 68 ? -5.877 -13.728 15.714 1.00 89.62 68 ALA A CA 1
ATOM 575 C C . ALA A 1 68 ? -5.867 -12.582 14.689 1.00 89.62 68 ALA A C 1
ATOM 577 O O . ALA A 1 68 ? -4.799 -12.202 14.217 1.00 89.62 68 ALA A O 1
ATOM 578 N N . ASP A 1 69 ? -7.018 -11.965 14.426 1.00 89.94 69 ASP A N 1
ATOM 579 C CA . ASP A 1 69 ? -7.152 -10.846 13.484 1.00 89.94 69 ASP A CA 1
ATOM 580 C C . ASP A 1 69 ? -6.241 -9.679 13.883 1.00 89.94 69 ASP A C 1
ATOM 582 O O . ASP A 1 69 ? -5.511 -9.129 13.060 1.00 89.94 69 ASP A O 1
ATOM 586 N N . ARG A 1 70 ? -6.193 -9.350 15.182 1.00 90.88 70 ARG A N 1
ATOM 587 C CA . ARG A 1 70 ? -5.288 -8.314 15.707 1.00 90.88 70 ARG A CA 1
ATOM 588 C C . ARG A 1 70 ? -3.822 -8.647 15.460 1.00 90.88 70 ARG A C 1
ATOM 590 O O . ARG A 1 70 ? -3.061 -7.739 15.125 1.00 90.88 70 ARG A O 1
ATOM 597 N N . ILE A 1 71 ? -3.419 -9.907 15.627 1.00 93.81 71 ILE A N 1
ATOM 598 C CA . ILE A 1 71 ? -2.056 -10.361 15.321 1.00 93.81 71 ILE A CA 1
ATOM 599 C C . ILE A 1 71 ? -1.780 -10.207 13.823 1.00 93.81 71 ILE A C 1
ATOM 601 O O . ILE A 1 71 ? -0.760 -9.618 13.468 1.00 93.81 71 ILE A O 1
ATOM 605 N N . PHE A 1 72 ? -2.690 -10.651 12.951 1.00 94.50 72 PHE A N 1
ATOM 606 C CA . PHE A 1 72 ? -2.518 -10.537 11.500 1.00 94.50 72 PHE A CA 1
ATOM 607 C C . PHE A 1 72 ? -2.416 -9.085 11.033 1.00 94.50 72 PHE A C 1
ATOM 609 O O . PHE A 1 72 ? -1.496 -8.752 10.289 1.00 94.50 72 PHE A O 1
ATOM 616 N N . ILE A 1 73 ? -3.290 -8.198 11.513 1.00 94.94 73 ILE A N 1
ATOM 617 C CA . ILE A 1 73 ? -3.254 -6.774 11.148 1.00 94.94 73 ILE A CA 1
ATOM 618 C C . ILE A 1 73 ? -2.000 -6.108 11.719 1.00 94.94 73 ILE A C 1
ATOM 620 O O . ILE A 1 73 ? -1.390 -5.280 11.043 1.00 94.94 73 ILE A O 1
ATOM 624 N N . SER A 1 74 ? -1.574 -6.477 12.932 1.00 96.56 74 SER A N 1
ATOM 625 C CA . SER A 1 74 ? -0.328 -5.960 13.515 1.00 96.56 74 SER A CA 1
ATOM 626 C C . SER A 1 74 ? 0.886 -6.385 12.691 1.00 96.56 74 SER A C 1
ATOM 628 O O . SER A 1 74 ? 1.729 -5.547 12.377 1.00 96.56 74 SER A O 1
ATOM 630 N N . LEU A 1 75 ? 0.952 -7.659 12.290 1.00 97.00 75 LEU A N 1
ATOM 631 C CA . LEU A 1 75 ? 2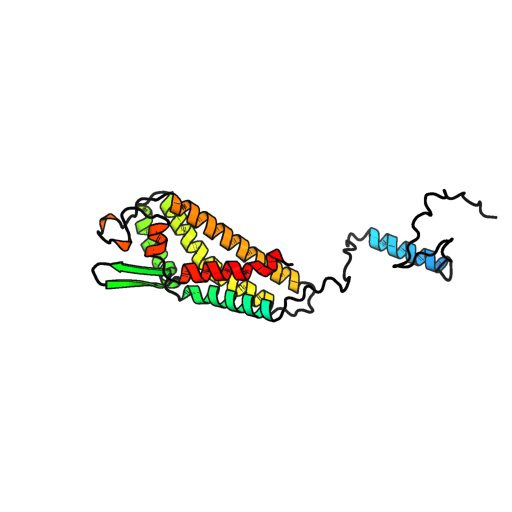.023 -8.187 11.447 1.00 97.00 75 LEU A CA 1
ATOM 632 C C . LEU A 1 75 ? 2.021 -7.520 10.069 1.00 97.00 75 LEU A C 1
ATOM 634 O O . LEU A 1 75 ? 3.064 -7.056 9.620 1.00 97.00 75 LEU A O 1
ATOM 638 N N . ALA A 1 76 ? 0.856 -7.403 9.429 1.00 97.69 76 ALA A N 1
ATOM 639 C CA . ALA A 1 76 ? 0.708 -6.707 8.156 1.00 97.69 76 ALA A CA 1
ATOM 640 C C . ALA A 1 76 ? 1.178 -5.248 8.257 1.00 97.69 76 ALA A C 1
ATOM 642 O O . ALA A 1 76 ? 1.946 -4.774 7.426 1.00 97.69 76 ALA A O 1
ATOM 643 N N . SER A 1 77 ? 0.797 -4.550 9.324 1.00 98.00 77 SER A N 1
ATOM 644 C CA . SER A 1 77 ? 1.202 -3.161 9.549 1.00 98.00 77 SER A CA 1
ATOM 645 C C . SER A 1 77 ? 2.704 -3.020 9.798 1.00 98.00 77 SER A C 1
ATOM 647 O O . SER A 1 77 ? 3.327 -2.085 9.297 1.00 98.00 77 SER A O 1
ATOM 649 N N . ALA A 1 78 ? 3.311 -3.967 10.518 1.00 98.25 78 ALA A N 1
ATOM 650 C CA . ALA A 1 78 ? 4.759 -4.026 10.677 1.00 98.25 78 ALA A CA 1
ATOM 651 C C . ALA A 1 78 ? 5.460 -4.271 9.331 1.00 98.25 78 ALA A C 1
ATOM 653 O O . ALA A 1 78 ? 6.432 -3.586 9.023 1.00 98.25 78 ALA A O 1
ATOM 654 N N . LEU A 1 79 ? 4.941 -5.180 8.496 1.00 98.25 79 LEU A N 1
ATOM 655 C CA . LEU A 1 79 ? 5.469 -5.437 7.153 1.00 98.25 79 LEU A CA 1
ATOM 656 C C . LEU A 1 79 ? 5.384 -4.200 6.248 1.00 98.25 79 LEU A C 1
ATOM 658 O O . LEU A 1 79 ? 6.349 -3.918 5.539 1.00 98.25 79 LEU A O 1
ATOM 662 N N . MET A 1 80 ? 4.298 -3.422 6.323 1.00 98.38 80 MET A N 1
ATOM 663 C CA . MET A 1 80 ? 4.180 -2.154 5.590 1.00 98.38 80 MET A CA 1
ATOM 664 C C . MET A 1 80 ? 5.280 -1.163 5.967 1.00 98.38 80 MET A C 1
ATOM 666 O O . MET A 1 80 ? 5.840 -0.501 5.096 1.00 98.38 80 MET A O 1
ATOM 670 N N . ILE A 1 81 ? 5.616 -1.067 7.255 1.00 98.31 81 ILE A N 1
ATOM 671 C CA . ILE A 1 81 ? 6.679 -0.178 7.740 1.00 98.31 81 ILE A CA 1
ATOM 672 C C . ILE A 1 81 ? 8.054 -0.715 7.328 1.00 98.31 81 ILE A C 1
ATOM 674 O O . ILE A 1 81 ? 8.880 0.027 6.796 1.00 98.31 81 ILE A O 1
ATOM 678 N N . LEU A 1 82 ? 8.294 -2.012 7.533 1.00 97.75 82 LEU A N 1
ATOM 679 C CA . LEU A 1 82 ? 9.565 -2.659 7.207 1.00 97.75 82 LEU A CA 1
ATOM 680 C C . LEU A 1 82 ? 9.866 -2.646 5.704 1.00 97.75 82 LEU A C 1
ATOM 682 O O . LEU A 1 82 ? 11.035 -2.630 5.323 1.00 97.75 82 LEU A O 1
ATOM 686 N N . SER A 1 83 ? 8.843 -2.587 4.848 1.00 96.88 83 SER A N 1
ATOM 687 C CA . SER A 1 83 ? 8.998 -2.495 3.389 1.00 96.88 83 SER A CA 1
ATOM 688 C C . SER A 1 83 ? 9.827 -1.302 2.926 1.00 96.88 83 SER A C 1
ATOM 690 O O . SER A 1 83 ? 10.457 -1.355 1.866 1.00 96.88 83 SER A O 1
ATOM 692 N N . LEU A 1 84 ? 9.885 -0.248 3.742 1.00 97.00 84 LEU A N 1
ATOM 693 C CA . LEU A 1 84 ? 10.684 0.935 3.472 1.00 97.00 84 LEU A CA 1
ATOM 694 C C . LEU A 1 84 ? 12.182 0.590 3.379 1.00 97.00 84 LEU A C 1
ATOM 696 O O . LEU A 1 84 ? 12.920 1.192 2.597 1.00 97.00 84 LEU A O 1
ATOM 700 N N . PHE A 1 85 ? 12.607 -0.429 4.125 1.00 97.19 85 PHE A N 1
ATOM 701 C CA . PHE A 1 85 ? 13.983 -0.918 4.201 1.00 97.19 85 PHE A CA 1
ATOM 702 C C . PHE A 1 85 ? 14.226 -2.163 3.339 1.00 97.19 85 PHE A C 1
ATOM 704 O O . PHE A 1 85 ? 15.342 -2.673 3.287 1.00 97.19 85 PHE A O 1
ATOM 711 N N . MET A 1 86 ? 13.198 -2.662 2.651 1.00 96.88 86 MET A N 1
ATOM 712 C CA . MET A 1 86 ? 13.320 -3.795 1.742 1.00 96.88 86 MET A CA 1
ATOM 713 C C . MET A 1 86 ? 13.685 -3.313 0.320 1.00 96.88 86 MET A C 1
ATOM 715 O O . MET A 1 86 ? 13.321 -2.195 -0.061 1.00 96.88 86 MET A O 1
ATOM 719 N N . PRO A 1 87 ? 14.395 -4.124 -0.488 1.00 96.62 87 PRO A N 1
ATOM 720 C CA . PRO A 1 87 ? 14.628 -3.890 -1.905 1.00 96.62 87 PRO A CA 1
ATOM 721 C C . PRO A 1 87 ? 13.314 -3.669 -2.653 1.00 96.62 87 PRO A C 1
ATOM 723 O O . PRO A 1 87 ? 12.453 -4.550 -2.712 1.00 96.62 87 PRO A O 1
ATOM 726 N N . TYR A 1 88 ? 13.185 -2.481 -3.230 1.00 95.38 88 TYR A N 1
ATOM 727 C CA . TYR A 1 88 ? 12.061 -2.077 -4.067 1.00 95.38 88 TYR A CA 1
ATOM 728 C C . TYR A 1 88 ? 12.276 -2.485 -5.519 1.00 95.38 88 TYR A C 1
ATOM 730 O O . TYR A 1 88 ? 11.343 -2.907 -6.197 1.00 95.38 88 TYR A O 1
ATOM 738 N N . TYR A 1 89 ? 13.528 -2.421 -5.969 1.00 92.88 89 TYR A N 1
ATOM 739 C CA . TYR A 1 89 ? 13.967 -2.950 -7.250 1.00 92.88 89 TYR A CA 1
ATOM 740 C C . TYR A 1 89 ? 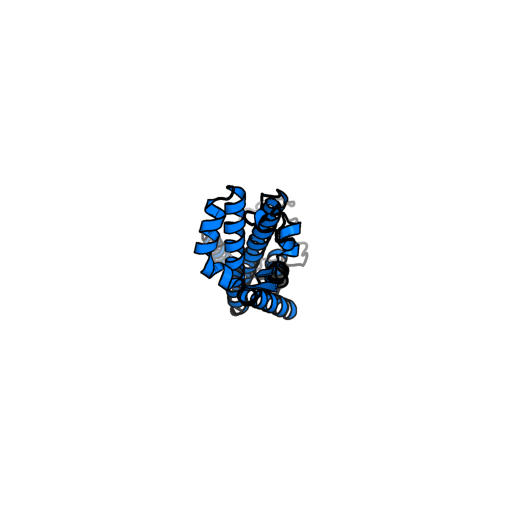15.172 -3.873 -7.058 1.00 92.88 89 TYR A C 1
ATOM 742 O O . TYR A 1 89 ? 16.001 -3.653 -6.168 1.00 92.88 89 TYR A O 1
ATOM 750 N N . SER A 1 90 ? 15.252 -4.906 -7.889 1.00 93.88 90 SER A N 1
ATOM 751 C CA . SER A 1 90 ? 16.312 -5.910 -7.900 1.00 93.88 90 SER A CA 1
ATOM 752 C C . SER A 1 90 ? 16.416 -6.501 -9.303 1.00 93.88 90 SER A C 1
ATOM 754 O O . SER A 1 90 ? 15.453 -7.079 -9.795 1.00 93.88 90 SER A O 1
ATOM 756 N N . PHE A 1 91 ? 17.557 -6.340 -9.968 1.00 91.56 91 PHE A N 1
ATOM 757 C CA . PHE A 1 91 ? 17.795 -6.894 -11.302 1.00 91.56 91 PHE A CA 1
ATOM 758 C C . PHE A 1 91 ? 19.290 -7.088 -11.572 1.00 91.56 91 PHE A C 1
ATOM 760 O O . PHE A 1 91 ? 20.141 -6.534 -10.880 1.00 91.56 91 PHE A O 1
ATOM 767 N N . THR A 1 92 ? 19.626 -7.861 -12.603 1.00 90.12 92 THR A N 1
ATOM 768 C CA . THR A 1 92 ? 21.015 -8.057 -13.042 1.00 90.12 92 THR A CA 1
ATOM 769 C C . THR A 1 92 ? 21.319 -7.163 -14.241 1.00 90.12 92 THR A C 1
ATOM 771 O O . THR A 1 92 ? 20.582 -7.169 -15.226 1.00 90.12 92 THR A O 1
ATOM 774 N N . ALA A 1 93 ? 22.417 -6.410 -14.175 1.00 87.38 93 ALA A N 1
ATOM 775 C CA . ALA A 1 93 ? 22.926 -5.589 -15.270 1.00 87.38 93 ALA A CA 1
ATOM 776 C C . ALA A 1 93 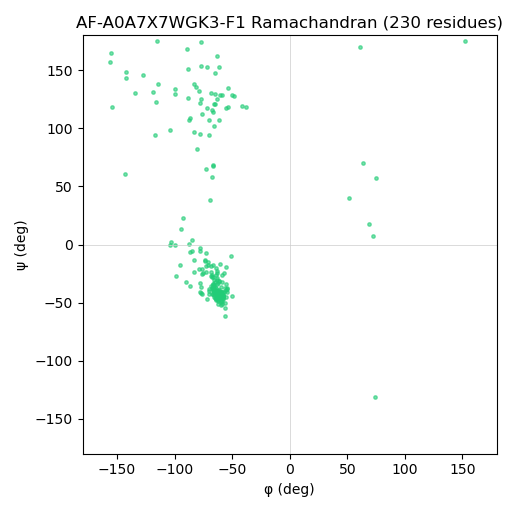? 24.436 -5.793 -15.420 1.00 87.38 93 ALA A C 1
ATOM 778 O O . ALA A 1 93 ? 25.173 -5.733 -14.436 1.00 87.38 93 ALA A O 1
ATOM 779 N N . PHE A 1 94 ? 24.903 -6.049 -16.647 1.00 88.06 94 PHE A N 1
ATOM 780 C CA . PHE A 1 94 ? 26.329 -6.240 -16.957 1.00 88.06 94 PHE A CA 1
ATOM 781 C C . PHE A 1 94 ? 27.029 -7.273 -16.048 1.00 88.06 94 PHE A C 1
ATOM 783 O O . PHE A 1 94 ? 28.143 -7.056 -15.572 1.00 88.06 94 PHE A O 1
ATOM 790 N N . GLY A 1 95 ? 26.344 -8.381 -15.740 1.00 87.50 95 GLY A N 1
ATOM 791 C CA . GLY A 1 95 ? 26.862 -9.437 -14.861 1.00 87.50 95 GLY A CA 1
ATOM 792 C C . GLY A 1 95 ? 26.927 -9.071 -13.372 1.00 87.50 95 GLY A C 1
ATOM 793 O O . GLY A 1 95 ? 27.460 -9.846 -12.581 1.00 87.50 95 GLY A O 1
ATOM 794 N N . ARG A 1 96 ? 26.390 -7.915 -12.963 1.00 90.75 96 ARG A N 1
ATOM 795 C CA . ARG A 1 96 ? 26.312 -7.484 -11.561 1.00 90.75 96 ARG A CA 1
ATOM 796 C C . ARG A 1 96 ? 24.863 -7.403 -11.103 1.00 90.75 96 ARG A C 1
ATOM 798 O O . ARG A 1 96 ? 23.998 -6.910 -11.825 1.00 90.75 96 ARG A O 1
ATOM 805 N N . HIS A 1 97 ? 24.609 -7.866 -9.884 1.00 92.25 97 HIS A N 1
ATOM 806 C CA . HIS A 1 97 ? 23.310 -7.708 -9.244 1.00 92.25 97 HIS A CA 1
ATOM 807 C C . HIS A 1 97 ? 23.164 -6.276 -8.717 1.00 92.25 97 HIS A C 1
ATOM 809 O O . HIS A 1 97 ? 24.003 -5.799 -7.951 1.00 92.25 97 HIS A O 1
ATOM 815 N N . VAL A 1 98 ? 22.101 -5.599 -9.132 1.00 91.44 98 VAL A N 1
ATOM 816 C CA . VAL A 1 98 ? 21.761 -4.232 -8.744 1.00 91.44 98 VAL A CA 1
ATOM 817 C C . VAL A 1 98 ? 20.442 -4.271 -7.986 1.00 91.44 98 VAL A C 1
ATOM 819 O O . VAL A 1 98 ? 19.423 -4.719 -8.504 1.00 91.44 98 VAL A O 1
ATOM 822 N N . SER A 1 99 ? 20.444 -3.765 -6.759 1.00 94.44 99 SER A N 1
ATOM 823 C CA . SER A 1 99 ? 19.240 -3.657 -5.937 1.00 94.44 99 SER A CA 1
ATOM 824 C C . SER A 1 99 ? 19.248 -2.367 -5.138 1.00 94.44 99 SER A C 1
ATOM 826 O O . SER A 1 99 ? 20.312 -1.909 -4.718 1.00 94.44 99 SER A O 1
ATOM 828 N N . GLY A 1 100 ? 18.072 -1.808 -4.878 1.00 93.56 100 GLY A N 1
ATOM 829 C CA . GLY A 1 100 ? 17.937 -0.625 -4.036 1.00 93.56 100 GLY A CA 1
ATOM 830 C C . GLY A 1 100 ? 16.697 -0.676 -3.167 1.00 93.56 100 GLY A C 1
ATOM 831 O O . GLY A 1 100 ? 15.645 -1.168 -3.574 1.00 93.56 100 GLY A O 1
ATOM 832 N N . MET A 1 101 ? 16.841 -0.168 -1.945 1.00 96.31 101 MET A N 1
ATOM 833 C CA . MET A 1 101 ? 15.758 -0.089 -0.966 1.00 96.31 101 MET A CA 1
ATOM 834 C C . MET A 1 101 ? 14.725 0.973 -1.352 1.00 96.31 101 MET A C 1
ATOM 836 O O . MET A 1 101 ? 15.078 1.990 -1.955 1.00 96.31 101 MET A O 1
ATOM 840 N N . SER A 1 102 ? 13.477 0.791 -0.915 1.00 94.25 102 SER A N 1
ATOM 841 C CA . SER A 1 102 ? 12.393 1.768 -1.111 1.00 94.25 102 SER A CA 1
ATOM 842 C C . SER A 1 102 ? 12.761 3.158 -0.575 1.00 94.25 102 SER A C 1
ATOM 844 O O . SER A 1 102 ? 12.526 4.167 -1.234 1.00 94.25 102 SER A O 1
ATOM 846 N N . LEU A 1 103 ? 13.417 3.224 0.587 1.00 94.56 103 LEU A N 1
ATOM 847 C CA . LEU A 1 103 ? 13.883 4.484 1.169 1.00 94.56 103 LEU A CA 1
ATOM 848 C C . LEU A 1 103 ? 14.945 5.179 0.308 1.00 94.56 103 LEU A C 1
ATOM 850 O O . LEU A 1 103 ? 14.906 6.393 0.125 1.00 94.56 103 LEU A O 1
ATOM 854 N N . SER A 1 104 ? 15.879 4.402 -0.249 1.00 92.81 104 SER A N 1
ATOM 855 C CA . SER A 1 104 ? 16.901 4.932 -1.156 1.00 92.81 104 SER A CA 1
ATOM 856 C C . SER A 1 104 ? 16.255 5.521 -2.409 1.00 92.81 104 SER A C 1
ATOM 858 O O . SER A 1 104 ? 16.644 6.597 -2.857 1.00 92.81 104 SER A O 1
ATOM 860 N N . TYR A 1 105 ? 15.218 4.866 -2.935 1.00 89.44 105 TYR A N 1
ATOM 861 C CA . TYR A 1 105 ? 14.452 5.378 -4.068 1.00 89.44 105 TYR A CA 1
ATOM 862 C C . TYR A 1 105 ? 13.835 6.757 -3.779 1.00 89.44 105 TYR A C 1
ATOM 864 O O . TYR A 1 105 ? 13.942 7.656 -4.611 1.00 89.44 105 TYR A O 1
ATOM 872 N N . LEU A 1 106 ? 13.264 6.959 -2.583 1.00 92.81 106 LEU A N 1
ATOM 873 C CA . LEU A 1 106 ? 12.722 8.260 -2.169 1.00 92.81 106 LEU A CA 1
ATOM 874 C C . LEU A 1 106 ? 13.801 9.344 -2.072 1.00 92.81 106 LEU A C 1
ATOM 876 O O . LEU A 1 106 ? 13.608 10.445 -2.582 1.00 92.81 106 LEU A O 1
ATOM 880 N N . PHE A 1 107 ? 14.947 9.046 -1.454 1.00 93.00 107 PHE A N 1
ATOM 881 C CA . PHE A 1 107 ? 16.032 10.028 -1.330 1.00 93.00 107 PHE A CA 1
ATOM 882 C C . PHE A 1 107 ? 16.683 10.375 -2.671 1.00 93.00 107 PHE A C 1
ATOM 884 O O . PHE A 1 107 ? 17.175 11.486 -2.848 1.00 93.00 107 PHE A O 1
ATOM 891 N N . ASN A 1 108 ? 16.628 9.461 -3.637 1.00 89.38 108 ASN A N 1
ATOM 892 C CA . ASN A 1 108 ? 17.142 9.677 -4.985 1.00 89.38 108 ASN A CA 1
ATOM 893 C C . ASN A 1 108 ? 16.067 10.167 -5.969 1.00 89.38 108 ASN A C 1
ATOM 895 O O . ASN A 1 108 ? 16.317 10.204 -7.174 1.00 89.38 108 ASN A O 1
ATOM 899 N N . ILE A 1 109 ? 14.891 10.598 -5.495 1.00 84.94 109 ILE A N 1
ATOM 900 C CA . ILE A 1 109 ? 13.803 11.044 -6.376 1.00 84.94 109 ILE A CA 1
ATOM 901 C C . ILE A 1 109 ? 14.209 12.219 -7.270 1.00 84.94 109 ILE A C 1
ATOM 903 O O . ILE A 1 109 ? 13.762 12.279 -8.406 1.00 84.94 109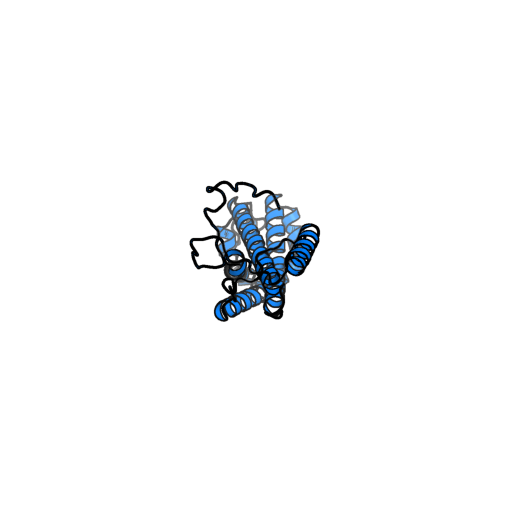 ILE A O 1
ATOM 907 N N . GLY A 1 110 ? 15.096 13.110 -6.807 1.00 82.81 110 GLY A N 1
ATOM 908 C CA . GLY A 1 110 ? 15.619 14.213 -7.622 1.00 82.81 110 GLY A CA 1
ATOM 909 C C . GLY A 1 110 ? 16.478 13.742 -8.802 1.00 82.81 110 GLY A C 1
ATOM 910 O O . GLY A 1 110 ? 16.490 14.361 -9.860 1.00 82.81 110 GLY A O 1
ATOM 911 N N . TYR A 1 111 ? 17.166 12.609 -8.654 1.00 81.19 111 TYR A N 1
ATOM 912 C CA . TYR A 1 111 ? 17.897 11.985 -9.755 1.00 81.19 111 TYR A CA 1
ATOM 913 C C . TYR A 1 111 ? 16.935 11.268 -10.715 1.00 81.19 111 TYR A C 1
ATOM 915 O O . TYR A 1 111 ? 17.032 11.419 -11.932 1.00 81.19 111 TYR A O 1
ATOM 923 N N . VAL A 1 112 ? 15.947 10.548 -10.175 1.00 76.94 112 VAL A N 1
ATOM 924 C CA . VAL A 1 112 ? 14.924 9.841 -10.966 1.00 76.94 112 VAL A CA 1
ATOM 925 C C . VAL A 1 112 ? 13.999 10.821 -11.713 1.00 76.94 112 VAL A C 1
ATOM 927 O O . VAL A 1 112 ? 13.582 10.551 -12.845 1.00 76.94 112 VAL A O 1
ATOM 930 N N . SER A 1 113 ? 13.708 11.989 -11.135 1.00 75.44 113 SER A N 1
ATOM 931 C CA . SER A 1 113 ? 12.891 13.035 -11.760 1.00 75.44 113 SER A CA 1
ATOM 932 C C . SER A 1 113 ? 13.584 13.646 -12.978 1.00 75.44 113 SER A C 1
ATOM 934 O O . SER A 1 113 ? 12.938 13.864 -14.000 1.00 75.44 113 SER A O 1
ATOM 936 N N . ASN A 1 114 ? 14.907 13.828 -12.924 1.00 80.06 114 ASN A N 1
ATOM 937 C CA . ASN A 1 114 ? 15.688 14.305 -14.065 1.00 80.06 114 ASN A CA 1
ATOM 938 C C . ASN A 1 114 ? 15.633 13.337 -15.250 1.00 80.06 114 ASN A C 1
ATOM 940 O O . ASN A 1 114 ? 15.633 13.782 -16.391 1.00 80.06 114 ASN A O 1
ATOM 944 N N . ILE A 1 115 ? 15.539 12.031 -14.999 1.00 70.75 115 ILE A N 1
ATOM 945 C CA . ILE A 1 115 ? 15.438 11.013 -16.055 1.00 70.75 115 ILE A CA 1
ATOM 946 C C . ILE A 1 115 ? 14.019 10.971 -16.627 1.00 70.75 115 ILE A C 1
ATOM 948 O O . ILE A 1 115 ? 13.822 10.924 -17.839 1.00 70.75 115 ILE A O 1
ATOM 952 N N . THR A 1 116 ? 13.010 11.059 -15.764 1.00 70.50 116 THR A N 1
ATOM 953 C CA . THR A 1 116 ? 11.604 11.097 -16.196 1.00 70.50 116 THR A CA 1
ATOM 954 C C . THR A 1 116 ? 11.186 12.424 -16.825 1.0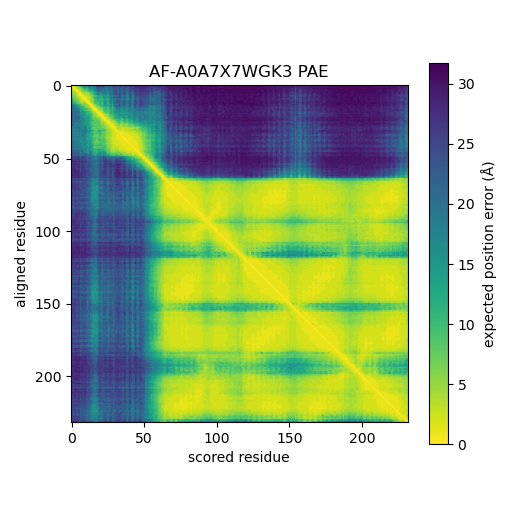0 70.50 116 THR A C 1
ATOM 956 O O . THR A 1 116 ? 10.168 12.456 -17.516 1.00 70.50 116 THR A O 1
ATOM 959 N N . ALA A 1 117 ? 11.969 13.500 -16.680 1.00 74.94 117 ALA A N 1
ATOM 960 C CA . ALA A 1 117 ? 11.763 14.758 -17.401 1.00 74.94 117 ALA A CA 1
ATOM 961 C C . ALA A 1 117 ? 11.722 14.549 -18.926 1.00 74.94 117 ALA A C 1
ATOM 963 O O . ALA A 1 117 ? 10.914 15.190 -19.601 1.00 74.94 117 ALA A O 1
ATOM 964 N N . TRP A 1 118 ? 12.506 13.586 -19.422 1.00 67.25 118 TRP A N 1
ATOM 965 C CA . TRP A 1 118 ? 12.589 13.173 -20.827 1.00 67.25 118 TRP A CA 1
ATOM 966 C C . TRP A 1 118 ? 11.524 12.137 -21.225 1.00 67.25 118 TRP A C 1
ATOM 968 O O . TRP A 1 118 ? 11.427 11.768 -22.391 1.00 67.25 118 TRP A O 1
ATOM 978 N N . GLY A 1 119 ? 10.730 11.649 -20.267 1.00 81.31 119 GLY A N 1
ATOM 979 C CA . GLY A 1 119 ? 9.695 10.641 -20.480 1.00 81.31 119 GLY A CA 1
ATOM 980 C C . GLY A 1 119 ? 8.320 11.216 -20.837 1.00 81.31 119 GLY A C 1
ATOM 981 O O . GLY A 1 119 ? 8.044 12.409 -20.672 1.00 81.31 119 GLY A O 1
ATOM 982 N N . SER A 1 120 ? 7.420 10.330 -21.279 1.00 88.69 120 SER A N 1
ATOM 983 C CA . SER A 1 120 ? 6.011 10.652 -21.534 1.00 88.69 120 SER A CA 1
ATOM 984 C C . SER A 1 120 ? 5.275 11.069 -20.251 1.00 88.69 120 SER A C 1
ATOM 986 O O . SER A 1 120 ? 5.705 10.773 -19.134 1.00 88.69 120 SER A O 1
ATOM 988 N N . LEU A 1 121 ? 4.118 11.729 -20.392 1.00 90.06 121 LEU A N 1
ATOM 989 C CA . LEU A 1 121 ? 3.255 12.054 -19.247 1.00 90.06 121 LEU A CA 1
ATOM 990 C C . LEU A 1 121 ? 2.888 10.799 -18.435 1.00 90.06 121 LEU A C 1
ATOM 992 O O . LEU A 1 121 ? 2.910 10.837 -17.208 1.00 90.06 121 LEU A O 1
ATOM 996 N N . LEU A 1 122 ? 2.620 9.675 -19.109 1.00 91.38 122 LEU A N 1
ATOM 997 C CA . LEU A 1 122 ? 2.327 8.395 -18.459 1.00 91.38 122 LEU A CA 1
ATOM 998 C C . LEU A 1 122 ? 3.500 7.893 -17.610 1.00 91.38 122 LEU A C 1
ATOM 1000 O O . LEU A 1 122 ? 3.279 7.456 -16.485 1.00 91.38 122 LEU A O 1
ATOM 1004 N N . MET A 1 123 ? 4.741 8.016 -18.089 1.00 89.06 123 MET A N 1
ATOM 1005 C CA . MET A 1 123 ? 5.932 7.657 -17.308 1.00 89.06 123 MET A CA 1
ATOM 1006 C C . MET A 1 123 ? 6.044 8.490 -16.023 1.00 89.06 123 MET A C 1
ATOM 1008 O O . MET A 1 123 ? 6.341 7.960 -14.952 1.00 89.06 123 MET A O 1
ATOM 1012 N N . LYS A 1 124 ? 5.756 9.794 -16.114 1.00 90.12 124 LYS A N 1
ATOM 1013 C CA . LYS A 1 124 ? 5.743 10.697 -14.952 1.00 90.12 124 LYS A CA 1
ATOM 1014 C C . LYS A 1 124 ? 4.661 10.289 -13.950 1.00 90.12 124 LYS A C 1
ATOM 1016 O O . LYS A 1 124 ? 4.934 10.249 -12.754 1.00 90.12 124 LYS A O 1
ATOM 1021 N N . LEU A 1 125 ? 3.468 9.927 -14.426 1.00 92.38 125 LEU A N 1
ATOM 1022 C CA . LEU A 1 125 ? 2.387 9.422 -13.573 1.00 92.38 125 LEU A CA 1
ATOM 1023 C C . LEU A 1 125 ? 2.768 8.106 -12.885 1.00 92.38 125 LEU A C 1
ATOM 1025 O O . LEU A 1 125 ? 2.568 7.988 -11.681 1.00 92.38 125 LEU A O 1
ATOM 1029 N N . ILE A 1 126 ? 3.375 7.159 -13.607 1.00 92.88 126 ILE A N 1
ATOM 1030 C CA . ILE A 1 126 ? 3.871 5.893 -13.043 1.00 92.88 126 ILE A CA 1
ATOM 1031 C C . ILE A 1 126 ? 4.890 6.170 -11.929 1.00 92.88 126 ILE A C 1
ATOM 1033 O O . ILE A 1 126 ? 4.759 5.614 -10.842 1.00 92.88 126 ILE A O 1
ATOM 1037 N N . LEU A 1 127 ? 5.857 7.067 -12.155 1.00 91.19 127 LEU A N 1
ATOM 1038 C CA . LEU A 1 127 ? 6.836 7.460 -11.134 1.00 91.19 127 LEU A CA 1
ATOM 1039 C C . LEU A 1 127 ? 6.159 8.051 -9.889 1.00 91.19 127 LEU A C 1
ATOM 1041 O O . LEU A 1 127 ? 6.444 7.627 -8.769 1.00 91.19 127 LEU A O 1
ATOM 1045 N N . VAL A 1 128 ? 5.267 9.027 -10.078 1.00 93.00 128 VAL A N 1
ATOM 1046 C CA . VAL A 1 128 ? 4.548 9.677 -8.971 1.00 93.00 128 VAL A CA 1
ATOM 1047 C C . VAL A 1 128 ? 3.732 8.650 -8.188 1.00 93.00 128 VAL A C 1
ATOM 1049 O O . VAL A 1 128 ? 3.767 8.651 -6.959 1.00 93.00 128 VAL A O 1
ATOM 1052 N N . MET A 1 129 ? 3.055 7.732 -8.879 1.00 95.19 129 MET A N 1
ATOM 1053 C CA . MET A 1 129 ? 2.314 6.651 -8.238 1.00 95.19 129 MET A CA 1
ATOM 1054 C C . MET A 1 129 ? 3.220 5.720 -7.433 1.00 95.19 129 MET A C 1
ATOM 1056 O O . MET A 1 129 ? 2.890 5.433 -6.285 1.00 95.19 129 MET A O 1
ATOM 1060 N N . SER A 1 130 ? 4.372 5.307 -7.968 1.00 94.38 130 SER A N 1
ATOM 1061 C CA . SER A 1 130 ? 5.349 4.500 -7.221 1.00 94.38 130 SER A CA 1
ATOM 1062 C C . SER A 1 130 ? 5.770 5.186 -5.922 1.00 94.38 130 SER A C 1
ATOM 1064 O O . SER A 1 130 ? 5.777 4.563 -4.863 1.00 94.38 130 SER A O 1
ATOM 1066 N N . VAL A 1 131 ? 6.066 6.488 -5.976 1.00 95.19 131 VAL A N 1
ATOM 1067 C CA . VAL A 1 131 ? 6.471 7.284 -4.805 1.00 95.19 131 VAL A CA 1
ATOM 1068 C C . VAL A 1 131 ? 5.343 7.369 -3.778 1.00 95.19 131 VAL A C 1
ATOM 1070 O O . VAL A 1 131 ? 5.578 7.132 -2.592 1.00 95.19 131 VAL A O 1
ATOM 1073 N N . ILE A 1 132 ? 4.114 7.648 -4.224 1.00 97.12 132 ILE A N 1
ATOM 1074 C CA . ILE A 1 132 ? 2.934 7.667 -3.350 1.00 97.12 132 ILE A CA 1
ATOM 1075 C C . ILE A 1 132 ? 2.749 6.301 -2.681 1.00 97.12 132 ILE A C 1
ATOM 1077 O O . ILE A 1 132 ? 2.534 6.254 -1.474 1.00 97.12 132 ILE A O 1
ATOM 1081 N N . LEU A 1 133 ? 2.880 5.199 -3.424 1.00 97.38 133 LEU A N 1
ATOM 1082 C CA . LEU A 1 133 ? 2.740 3.839 -2.892 1.00 97.38 133 LEU A CA 1
ATOM 1083 C C . LEU A 1 133 ? 3.836 3.488 -1.871 1.00 97.38 133 LEU A C 1
ATOM 1085 O O . LEU A 1 133 ? 3.551 2.836 -0.862 1.00 97.38 133 LEU A O 1
ATOM 1089 N N . ILE A 1 134 ? 5.071 3.958 -2.075 1.00 96.88 134 ILE A N 1
ATOM 1090 C CA . ILE A 1 134 ? 6.156 3.790 -1.096 1.00 96.88 134 ILE A CA 1
ATOM 1091 C C . ILE A 1 134 ? 5.855 4.560 0.195 1.00 96.88 134 ILE A C 1
ATOM 1093 O O . ILE A 1 134 ? 6.118 4.042 1.276 1.00 96.88 134 ILE A O 1
ATOM 1097 N N . ILE A 1 135 ? 5.305 5.775 0.107 1.00 97.31 135 ILE A N 1
ATOM 1098 C CA . ILE A 1 135 ? 5.029 6.623 1.280 1.00 97.31 135 ILE A CA 1
ATOM 1099 C C . ILE A 1 135 ? 3.759 6.180 2.015 1.00 97.31 135 ILE A C 1
ATOM 1101 O O . ILE A 1 135 ? 3.736 6.153 3.246 1.00 97.31 135 ILE A O 1
ATOM 1105 N N . ILE A 1 136 ? 2.697 5.822 1.290 1.00 97.56 136 ILE A N 1
ATOM 1106 C CA . ILE A 1 136 ? 1.407 5.472 1.896 1.00 97.56 136 ILE A CA 1
ATOM 1107 C C . ILE A 1 136 ? 1.510 4.196 2.733 1.00 97.56 136 ILE A C 1
ATOM 1109 O O . ILE A 1 136 ? 0.883 4.119 3.784 1.00 97.56 136 ILE A O 1
ATOM 1113 N N . SER A 1 137 ? 2.342 3.236 2.318 1.00 97.44 137 SER A N 1
ATOM 1114 C CA . SER A 1 137 ? 2.503 1.950 3.004 1.00 97.44 137 SER A CA 1
ATOM 1115 C C . SER A 1 137 ? 2.897 2.124 4.487 1.00 97.44 137 SER A C 1
ATOM 1117 O O . SER A 1 137 ? 2.092 1.774 5.355 1.00 97.44 137 SER A O 1
ATOM 1119 N N . PRO A 1 138 ? 4.049 2.732 4.844 1.00 98.00 138 PRO A N 1
ATOM 1120 C CA . PRO A 1 138 ? 4.433 2.923 6.243 1.00 98.00 138 PRO A CA 1
ATOM 1121 C C . PRO A 1 138 ? 3.463 3.833 7.007 1.00 98.00 138 PRO A C 1
ATOM 1123 O O . PRO A 1 138 ? 3.210 3.587 8.184 1.00 98.00 138 PRO A O 1
ATOM 1126 N N . VAL A 1 139 ? 2.880 4.849 6.358 1.00 98.19 139 VAL A N 1
ATOM 1127 C CA . VAL A 1 139 ? 1.897 5.742 6.997 1.00 98.19 139 VAL A CA 1
ATOM 1128 C C . VAL A 1 139 ? 0.655 4.960 7.426 1.00 98.19 139 VAL A C 1
ATOM 1130 O O . VAL A 1 139 ? 0.226 5.067 8.576 1.00 98.19 139 VAL A O 1
ATOM 1133 N N . VAL A 1 140 ? 0.104 4.130 6.539 1.00 98.06 140 VAL A N 1
ATOM 1134 C CA . VAL A 1 140 ? -1.050 3.276 6.845 1.00 98.06 140 VAL A CA 1
ATOM 1135 C C . VAL A 1 140 ? -0.692 2.232 7.901 1.00 98.06 140 VAL A C 1
ATOM 1137 O O . VAL A 1 140 ? -1.473 2.036 8.831 1.00 98.06 140 VAL A O 1
ATOM 1140 N N . GLY A 1 141 ? 0.502 1.635 7.836 1.00 98.00 141 GLY A N 1
ATOM 1141 C CA . GLY A 1 141 ? 0.995 0.720 8.869 1.00 98.00 141 GLY A CA 1
ATOM 1142 C C . GLY A 1 141 ? 1.047 1.367 10.260 1.00 98.00 141 GLY A C 1
ATOM 1143 O O . GLY A 1 141 ? 0.542 0.802 11.231 1.00 98.00 141 GLY A O 1
ATOM 1144 N N . ILE A 1 142 ? 1.575 2.590 10.367 1.00 98.25 142 ILE A N 1
ATOM 1145 C CA . ILE A 1 142 ? 1.609 3.342 11.632 1.00 98.25 142 ILE A CA 1
ATOM 1146 C C . ILE A 1 142 ? 0.186 3.633 12.127 1.00 98.25 142 ILE A C 1
ATOM 1148 O O . ILE A 1 142 ? -0.119 3.383 13.294 1.00 98.25 142 ILE A O 1
ATOM 1152 N N . ILE A 1 143 ? -0.703 4.118 11.253 1.00 97.62 143 ILE A N 1
ATOM 1153 C CA . ILE A 1 143 ? -2.096 4.427 11.615 1.00 97.62 143 ILE A CA 1
ATOM 1154 C C . ILE A 1 143 ? -2.829 3.171 12.102 1.00 97.62 143 ILE A C 1
ATOM 1156 O O . ILE A 1 143 ? -3.517 3.233 13.123 1.00 97.62 143 ILE A O 1
ATOM 1160 N N . ASN A 1 144 ? -2.652 2.033 11.428 1.00 96.44 144 ASN A N 1
ATOM 1161 C CA . ASN A 1 144 ? -3.228 0.753 11.835 1.00 96.44 144 ASN A CA 1
ATOM 1162 C C . ASN A 1 144 ? -2.747 0.333 13.234 1.00 96.44 144 ASN A C 1
ATOM 1164 O O . ASN A 1 144 ? -3.571 0.002 14.087 1.00 96.44 144 ASN A O 1
ATOM 1168 N N . ILE A 1 145 ? -1.437 0.387 13.506 1.00 96.81 145 ILE A N 1
ATOM 1169 C CA . ILE A 1 145 ? -0.875 0.034 14.823 1.00 96.81 145 ILE A CA 1
ATOM 1170 C C . ILE A 1 145 ? -1.420 0.965 15.911 1.00 96.81 145 ILE A C 1
ATOM 1172 O O . ILE A 1 145 ? -1.852 0.504 16.970 1.00 96.81 145 ILE A O 1
ATOM 1176 N N . LEU A 1 146 ? -1.456 2.274 15.648 1.00 96.00 146 LEU A N 1
ATOM 1177 C CA . LEU A 1 146 ? -2.014 3.252 16.582 1.00 96.00 146 LEU A CA 1
ATOM 1178 C C . LEU A 1 146 ? -3.505 3.004 16.840 1.00 96.00 146 LEU A C 1
ATOM 1180 O O . LEU A 1 146 ? -3.950 3.124 17.981 1.00 96.00 146 LEU A O 1
ATOM 1184 N N . ALA A 1 147 ? -4.278 2.638 15.815 1.00 94.38 147 ALA A N 1
ATOM 1185 C CA . ALA A 1 147 ? -5.690 2.295 15.961 1.00 94.38 147 ALA A CA 1
ATOM 1186 C C . ALA A 1 147 ? -5.885 1.020 16.798 1.00 94.38 147 ALA A C 1
ATOM 1188 O O . ALA A 1 147 ? -6.716 1.012 17.706 1.00 94.38 147 ALA A O 1
ATOM 1189 N N . LEU A 1 148 ? -5.082 -0.022 16.559 1.00 92.81 148 LEU A N 1
ATOM 1190 C CA . LEU A 1 148 ? -5.144 -1.294 17.288 1.00 92.81 148 LEU A CA 1
ATOM 1191 C C . LEU A 1 148 ? -4.722 -1.195 18.758 1.00 92.81 148 LEU A C 1
ATOM 1193 O O . LEU A 1 148 ? -5.195 -1.996 19.572 1.00 92.81 148 LEU A O 1
ATOM 1197 N N . ASN A 1 149 ? -3.845 -0.242 19.086 1.00 92.38 149 ASN A N 1
ATOM 1198 C CA . ASN A 1 149 ? -3.332 -0.013 20.439 1.00 92.38 149 ASN A CA 1
ATOM 1199 C C . ASN A 1 149 ? -4.223 0.911 21.286 1.00 92.38 149 ASN A C 1
ATOM 1201 O O . ASN A 1 149 ? -3.976 1.075 22.483 1.00 92.38 149 ASN A O 1
ATOM 1205 N N . LYS A 1 150 ? -5.278 1.508 20.714 1.00 90.00 150 LYS A N 1
ATOM 1206 C CA . LYS A 1 150 ? -6.288 2.220 21.511 1.00 90.00 150 LYS A CA 1
ATOM 1207 C C . LYS A 1 150 ? -7.037 1.238 22.418 1.00 90.00 150 LYS A C 1
ATOM 1209 O O . LYS A 1 150 ? -7.257 0.084 22.067 1.00 90.00 150 LYS A O 1
ATOM 1214 N N . SER A 1 151 ? -7.457 1.719 23.592 1.00 82.12 151 SER A N 1
ATOM 1215 C CA . SER A 1 151 ? -8.250 0.914 24.529 1.00 82.12 151 SER A CA 1
ATOM 1216 C C . SER A 1 151 ? -9.570 0.476 23.892 1.00 82.12 151 SER A C 1
ATOM 1218 O O . SER A 1 151 ? -10.324 1.315 23.399 1.00 82.12 151 SER A O 1
ATOM 1220 N N . GLN A 1 152 ? -9.849 -0.828 23.950 1.00 80.44 152 GLN A N 1
ATOM 1221 C CA . GLN A 1 152 ? -11.054 -1.450 23.387 1.00 80.44 152 GLN A CA 1
ATOM 1222 C C . GLN A 1 152 ? -12.345 -0.966 24.053 1.00 80.44 152 GLN A C 1
ATOM 1224 O O . GLN A 1 152 ? -13.400 -0.975 23.433 1.00 80.44 152 GLN A O 1
ATOM 1229 N N . ASN A 1 153 ? -12.253 -0.492 25.297 1.00 77.88 153 ASN A N 1
ATOM 1230 C CA . ASN A 1 153 ? -13.404 0.005 26.051 1.00 77.88 153 ASN A CA 1
ATOM 1231 C C . ASN A 1 153 ? -13.827 1.416 25.617 1.00 77.88 153 ASN A C 1
ATOM 1233 O O . ASN A 1 153 ? -14.813 1.944 26.125 1.00 77.88 153 ASN A O 1
ATOM 1237 N N . LYS A 1 154 ? -13.073 2.062 24.716 1.00 82.38 154 LYS A N 1
ATOM 1238 C CA . LYS A 1 154 ? -13.452 3.369 24.180 1.00 82.38 154 LYS A CA 1
ATOM 1239 C C . LYS A 1 154 ? -14.479 3.193 23.057 1.00 82.38 154 LYS A C 1
ATOM 1241 O O . LYS A 1 154 ? -14.239 2.386 22.159 1.00 82.38 154 LYS A O 1
ATOM 1246 N N . PRO A 1 155 ? -15.550 4.005 23.031 1.00 79.00 155 PRO A N 1
ATOM 1247 C CA . PRO A 1 155 ? -16.584 3.923 21.994 1.00 79.00 155 PRO A CA 1
ATOM 1248 C C . PRO A 1 155 ? -16.021 4.124 20.576 1.00 79.00 155 PRO A C 1
ATOM 1250 O O . PRO A 1 155 ? -16.537 3.570 19.609 1.00 79.00 155 PRO A O 1
ATOM 1253 N N . ASP A 1 156 ? -14.905 4.846 20.448 1.00 85.81 156 ASP A N 1
ATOM 1254 C CA . ASP A 1 156 ? -14.283 5.152 19.157 1.00 85.81 156 ASP A CA 1
ATOM 1255 C C . ASP A 1 156 ? -13.289 4.092 18.655 1.00 85.81 156 ASP A C 1
ATOM 1257 O O . ASP A 1 156 ? -12.700 4.274 17.585 1.00 85.81 156 ASP A O 1
ATOM 1261 N N . TYR A 1 157 ? -13.062 2.998 19.395 1.00 87.62 157 TYR A N 1
ATOM 1262 C CA . TYR A 1 157 ? -12.082 1.971 19.017 1.00 87.62 157 TYR A CA 1
ATOM 1263 C C . TYR A 1 157 ? -12.364 1.406 17.617 1.00 87.62 157 TYR A C 1
ATOM 1265 O O . TYR A 1 157 ? -11.518 1.493 16.725 1.00 87.62 157 TYR A O 1
ATOM 1273 N N . TYR A 1 158 ? -13.583 0.913 17.396 1.00 85.62 158 TYR A N 1
ATOM 1274 C CA . TYR A 1 158 ? -13.981 0.293 16.130 1.00 85.62 158 TYR A CA 1
ATOM 1275 C C . TYR A 1 158 ? -14.012 1.282 14.974 1.00 85.62 158 TYR A C 1
ATOM 1277 O O . TYR A 1 158 ? -13.551 0.962 13.882 1.00 85.62 158 TYR A O 1
ATOM 1285 N N . LYS A 1 159 ? -14.481 2.511 15.221 1.00 88.31 159 LYS A N 1
ATOM 1286 C CA . LYS A 1 159 ? -14.430 3.584 14.220 1.00 88.31 159 LYS A CA 1
ATOM 1287 C C . LYS A 1 159 ? -12.986 3.845 13.785 1.00 88.31 159 LYS A C 1
ATOM 1289 O O . LYS A 1 159 ? -12.727 3.993 12.593 1.00 88.31 159 LYS A O 1
ATOM 1294 N N . GLY A 1 160 ? -12.045 3.835 14.731 1.00 90.88 160 GLY A N 1
ATOM 1295 C CA . GLY A 1 160 ? -10.615 3.962 14.460 1.00 90.88 160 GLY A CA 1
ATOM 1296 C C . GLY A 1 160 ? -10.060 2.818 13.614 1.00 90.88 160 GLY A C 1
ATOM 1297 O O . GLY A 1 160 ? -9.438 3.078 12.586 1.00 90.88 160 GLY A O 1
ATOM 1298 N N . VAL A 1 161 ? -10.311 1.567 14.009 1.00 91.88 161 VAL A N 1
ATOM 1299 C CA . VAL A 1 161 ? -9.802 0.386 13.289 1.00 91.88 161 VAL A CA 1
ATOM 1300 C C . VAL A 1 161 ? -10.430 0.260 11.896 1.00 91.88 161 VAL A C 1
ATOM 1302 O O . VAL A 1 161 ? -9.712 0.040 10.924 1.00 91.88 161 VAL A O 1
ATOM 1305 N N . LYS A 1 162 ? -11.740 0.493 11.760 1.00 91.50 162 LYS A N 1
ATOM 1306 C CA . LYS A 1 162 ? -12.448 0.494 10.469 1.00 91.50 162 LYS A CA 1
ATOM 1307 C C . LYS A 1 162 ? -11.944 1.597 9.539 1.00 91.50 162 LYS A C 1
ATOM 1309 O O . LYS A 1 162 ? -11.728 1.355 8.354 1.00 91.50 162 LYS A O 1
ATOM 1314 N N . SER A 1 163 ? -11.728 2.805 10.065 1.00 92.69 163 SER A N 1
ATOM 1315 C CA . SER A 1 163 ? -11.154 3.915 9.293 1.00 92.69 163 SER A CA 1
ATOM 1316 C C . SER A 1 163 ? -9.742 3.584 8.802 1.00 92.69 163 SER A C 1
ATOM 1318 O O . SER A 1 163 ? -9.442 3.767 7.624 1.00 92.69 163 SER A O 1
ATOM 1320 N N . ALA A 1 164 ? -8.906 3.008 9.669 1.00 93.81 164 ALA A N 1
ATOM 1321 C CA . ALA A 1 164 ? -7.564 2.565 9.306 1.00 93.81 164 ALA A CA 1
ATOM 1322 C C . ALA A 1 164 ? -7.598 1.455 8.229 1.00 93.81 164 ALA A C 1
ATOM 1324 O O . ALA A 1 164 ? -6.898 1.541 7.220 1.00 93.81 164 ALA A O 1
ATOM 1325 N N . GLY A 1 165 ? -8.517 0.491 8.353 1.00 94.12 165 GLY A N 1
ATOM 1326 C CA . GLY A 1 165 ? -8.781 -0.523 7.328 1.00 94.12 165 GLY A CA 1
ATOM 1327 C C . GLY A 1 165 ? -9.161 0.076 5.966 1.00 94.12 165 GLY A C 1
ATOM 1328 O O . GLY A 1 165 ? -8.662 -0.371 4.936 1.00 94.12 165 GLY A O 1
ATOM 1329 N N . ARG A 1 166 ? -9.979 1.137 5.931 1.00 95.38 166 ARG A N 1
ATOM 1330 C CA . ARG A 1 166 ? -10.356 1.821 4.675 1.00 95.38 166 ARG A CA 1
ATOM 1331 C C . ARG A 1 166 ? -9.162 2.456 3.963 1.00 95.38 166 ARG A C 1
ATOM 1333 O O . ARG A 1 166 ? -9.154 2.503 2.735 1.00 95.38 166 ARG A O 1
ATOM 1340 N N . LEU A 1 167 ? -8.140 2.900 4.697 1.00 96.81 167 LEU A N 1
ATOM 1341 C CA . LEU A 1 167 ? -6.909 3.407 4.083 1.00 96.81 167 LEU A CA 1
ATOM 1342 C C . LEU A 1 167 ? -6.161 2.308 3.313 1.00 96.81 167 LEU A C 1
ATOM 1344 O O . LEU A 1 167 ? -5.574 2.592 2.271 1.00 96.81 167 LEU A O 1
ATOM 1348 N N . ASN A 1 168 ? -6.237 1.052 3.767 1.00 97.50 168 ASN A N 1
ATOM 1349 C CA . ASN A 1 168 ? -5.686 -0.086 3.028 1.00 97.50 168 ASN A CA 1
ATOM 1350 C C . ASN A 1 168 ? -6.423 -0.306 1.706 1.00 97.50 168 ASN A C 1
ATOM 1352 O O . ASN A 1 168 ? -5.779 -0.518 0.686 1.00 97.50 168 ASN A O 1
ATOM 1356 N N . VAL A 1 169 ? -7.752 -0.165 1.691 1.00 97.00 169 VAL A N 1
ATOM 1357 C CA . VAL A 1 169 ? -8.542 -0.237 0.449 1.00 97.00 169 VAL A CA 1
ATOM 1358 C C . VAL A 1 169 ? -8.113 0.852 -0.536 1.00 97.00 169 VAL A C 1
ATOM 1360 O O . VAL A 1 169 ? -7.907 0.567 -1.712 1.00 97.00 169 VAL A O 1
ATOM 1363 N N . ILE A 1 170 ? -7.911 2.087 -0.065 1.00 96.75 170 ILE A N 1
ATOM 1364 C CA . ILE A 1 170 ? -7.417 3.186 -0.910 1.00 96.75 170 ILE A CA 1
ATOM 1365 C C . ILE A 1 170 ? -6.036 2.848 -1.492 1.00 96.75 170 ILE A C 1
ATOM 1367 O O . ILE A 1 170 ? -5.828 3.013 -2.692 1.00 96.75 170 ILE A O 1
ATOM 1371 N N . ALA A 1 171 ? -5.111 2.329 -0.679 1.00 97.62 171 ALA A N 1
ATOM 1372 C CA . ALA A 1 171 ? -3.794 1.908 -1.157 1.00 97.62 171 ALA A CA 1
ATOM 1373 C C . ALA A 1 171 ? -3.889 0.789 -2.213 1.00 97.62 171 ALA A C 1
ATOM 1375 O O . ALA A 1 171 ? -3.198 0.848 -3.228 1.00 97.62 171 ALA A O 1
ATOM 1376 N N . LEU A 1 172 ? -4.784 -0.189 -2.035 1.00 98.12 172 LEU A N 1
ATOM 1377 C CA . LEU A 1 172 ? -5.020 -1.255 -3.017 1.00 98.12 172 LEU A CA 1
ATOM 1378 C C . LEU A 1 172 ? -5.594 -0.729 -4.335 1.00 98.12 172 LEU A C 1
ATOM 1380 O O . LEU A 1 172 ? -5.174 -1.175 -5.401 1.00 98.12 172 LEU A O 1
ATOM 1384 N N . LEU A 1 173 ? -6.503 0.247 -4.285 1.00 97.81 173 LEU A N 1
ATOM 1385 C CA . LEU A 1 173 ? -7.010 0.913 -5.489 1.00 97.81 173 LEU A CA 1
ATOM 1386 C C . LEU A 1 173 ? -5.897 1.672 -6.225 1.00 97.81 173 LEU A C 1
ATOM 1388 O O . LEU A 1 173 ? -5.853 1.650 -7.455 1.00 97.81 173 LEU A O 1
ATOM 1392 N N . LEU A 1 174 ? -4.965 2.289 -5.492 1.00 97.81 174 LEU A N 1
ATOM 1393 C CA . LEU A 1 174 ? -3.777 2.905 -6.086 1.00 97.81 174 LEU A CA 1
ATOM 1394 C C . LEU A 1 174 ? -2.848 1.855 -6.716 1.00 97.81 174 LEU A C 1
ATOM 1396 O O . LEU A 1 174 ? -2.366 2.081 -7.821 1.00 97.81 174 LEU A O 1
ATOM 1400 N N . TYR A 1 175 ? -2.636 0.695 -6.085 1.00 97.81 175 TYR A N 1
ATOM 1401 C CA . TYR A 1 175 ? -1.889 -0.410 -6.706 1.00 97.81 175 TYR A CA 1
ATOM 1402 C C . TYR A 1 175 ? -2.563 -0.909 -7.989 1.00 97.81 175 TYR A C 1
ATOM 1404 O O . TYR A 1 175 ? -1.889 -1.113 -8.998 1.00 97.81 175 TYR A O 1
ATOM 1412 N N . LEU A 1 176 ? -3.889 -1.064 -7.982 1.00 97.88 176 LEU A N 1
ATOM 1413 C CA . LEU A 1 176 ? -4.642 -1.473 -9.166 1.00 97.88 176 LEU A CA 1
ATOM 1414 C C . LEU A 1 176 ? -4.463 -0.470 -10.310 1.00 97.88 176 LEU A C 1
ATOM 1416 O O . LEU A 1 176 ? -4.124 -0.863 -11.425 1.00 97.88 176 LEU A O 1
ATOM 1420 N N . LEU A 1 177 ? -4.640 0.823 -10.030 1.00 97.44 177 LEU A N 1
ATOM 1421 C CA . LEU A 1 177 ? -4.429 1.877 -11.020 1.00 97.44 177 LEU A CA 1
ATOM 1422 C C . LEU A 1 177 ? -2.979 1.883 -11.530 1.00 97.44 177 LEU A C 1
ATOM 1424 O O . LEU A 1 177 ? -2.758 1.990 -12.734 1.00 97.44 177 LEU A O 1
ATOM 1428 N N . PHE A 1 178 ? -1.997 1.698 -10.647 1.00 97.00 178 PHE A N 1
ATOM 1429 C CA . PHE A 1 178 ? -0.587 1.590 -11.021 1.00 97.00 178 PHE A CA 1
ATOM 1430 C C . PHE A 1 178 ? -0.336 0.437 -12.006 1.00 97.00 178 PHE A C 1
ATOM 1432 O O . PHE A 1 178 ? 0.324 0.631 -13.029 1.00 97.00 178 PHE A O 1
ATOM 1439 N N . PHE A 1 179 ? -0.919 -0.741 -11.762 1.00 96.69 179 PHE A N 1
ATOM 1440 C CA . PHE A 1 179 ? -0.814 -1.874 -12.685 1.00 96.69 179 PHE A CA 1
ATOM 1441 C C . PHE A 1 179 ? -1.521 -1.623 -14.021 1.00 96.69 179 PHE A C 1
ATOM 1443 O O . PHE A 1 179 ? -0.987 -2.005 -15.062 1.00 96.69 179 PHE A O 1
ATOM 1450 N N . VAL A 1 180 ? -2.667 -0.935 -14.021 1.00 96.50 180 VAL A N 1
ATOM 1451 C CA . VAL A 1 180 ? -3.355 -0.524 -15.257 1.00 96.50 180 VAL A CA 1
ATOM 1452 C C . VAL A 1 180 ? -2.481 0.422 -16.083 1.00 96.50 180 VAL A C 1
ATOM 1454 O O . VAL A 1 180 ? -2.361 0.238 -17.293 1.00 96.50 180 VAL A O 1
ATOM 1457 N N . LEU A 1 181 ? -1.813 1.391 -15.450 1.00 94.75 181 LEU A N 1
ATOM 1458 C CA . LEU A 1 181 ? -0.887 2.281 -16.155 1.00 94.75 181 LEU A CA 1
ATOM 1459 C C . LEU A 1 181 ? 0.289 1.506 -16.765 1.00 94.75 181 LEU A C 1
ATOM 1461 O O . LEU A 1 181 ? 0.646 1.742 -17.920 1.00 94.75 181 LEU A O 1
ATOM 1465 N N . LEU A 1 182 ? 0.856 0.546 -16.032 1.00 94.75 182 LEU A N 1
ATOM 1466 C CA . LEU A 1 182 ? 1.952 -0.297 -16.522 1.00 94.75 182 LEU A CA 1
ATOM 1467 C C . LEU A 1 182 ? 1.537 -1.256 -17.640 1.00 94.75 182 LEU A C 1
ATOM 1469 O O . LEU A 1 182 ? 2.368 -1.615 -18.474 1.00 94.75 182 LEU A O 1
ATOM 1473 N N . ALA A 1 183 ? 0.267 -1.656 -17.701 1.00 94.31 183 ALA A N 1
ATOM 1474 C CA . ALA A 1 183 ? -0.242 -2.489 -18.786 1.00 94.31 183 ALA A CA 1
ATOM 1475 C C . ALA A 1 183 ? -0.186 -1.782 -20.155 1.00 94.31 183 ALA A C 1
ATOM 1477 O O . ALA A 1 183 ? -0.163 -2.456 -21.180 1.00 94.31 183 ALA A O 1
ATOM 1478 N N . THR A 1 184 ? -0.102 -0.445 -20.187 1.00 91.88 184 THR A N 1
ATOM 1479 C CA . THR A 1 184 ? -0.003 0.324 -21.441 1.00 91.88 184 THR A CA 1
ATOM 1480 C C . THR A 1 184 ? 1.346 0.191 -22.157 1.00 91.88 184 THR A C 1
ATOM 1482 O O . THR A 1 184 ? 1.425 0.549 -23.326 1.00 91.88 184 THR A O 1
ATOM 1485 N N . GLY A 1 185 ? 2.395 -0.311 -21.489 1.00 86.81 185 GLY A N 1
ATOM 1486 C CA . GLY A 1 185 ? 3.698 -0.583 -22.110 1.00 86.81 185 GLY A CA 1
ATOM 1487 C C . GLY A 1 185 ? 4.405 0.668 -22.643 1.00 86.81 185 GLY A C 1
ATOM 1488 O O . GLY A 1 185 ? 4.535 0.853 -23.849 1.00 86.81 185 GLY A O 1
ATOM 1489 N N . GLN A 1 186 ? 4.885 1.535 -21.751 1.00 90.62 186 GLN A N 1
ATOM 1490 C CA . GLN A 1 186 ? 5.587 2.765 -22.145 1.00 90.62 186 GLN A CA 1
ATOM 1491 C C . GLN A 1 186 ? 7.025 2.479 -22.584 1.00 90.62 186 GLN A C 1
ATOM 1493 O O . GLN A 1 186 ? 7.631 1.537 -22.091 1.00 90.62 186 GLN A O 1
ATOM 1498 N N . ALA A 1 187 ? 7.621 3.308 -23.444 1.00 88.38 187 ALA A N 1
ATOM 1499 C CA . ALA A 1 187 ? 9.052 3.199 -23.740 1.00 88.38 187 ALA A CA 1
ATOM 1500 C C . ALA A 1 187 ? 9.874 3.363 -22.449 1.00 88.38 187 ALA A C 1
ATOM 1502 O O . ALA A 1 187 ? 9.667 4.312 -21.686 1.00 88.38 187 ALA A O 1
ATOM 1503 N N . ASN A 1 188 ? 10.784 2.428 -22.180 1.00 86.06 188 ASN A N 1
ATOM 1504 C CA . ASN A 1 188 ? 11.654 2.498 -21.016 1.00 86.06 188 ASN A CA 1
ATOM 1505 C C . ASN A 1 188 ? 12.781 3.509 -21.301 1.00 86.06 188 ASN A C 1
ATOM 1507 O O . ASN A 1 188 ? 13.544 3.291 -22.245 1.00 86.06 188 ASN A O 1
ATOM 1511 N N . PRO A 1 189 ? 12.954 4.579 -20.498 1.00 77.94 189 PRO A N 1
ATOM 1512 C CA . PRO A 1 189 ? 14.038 5.546 -20.701 1.00 77.94 189 PRO A CA 1
ATOM 1513 C C . PRO A 1 189 ? 15.437 4.915 -20.608 1.00 77.94 189 PRO A C 1
ATOM 1515 O O . PRO A 1 189 ? 16.408 5.504 -21.071 1.00 77.94 189 PRO A O 1
ATOM 1518 N N . PHE A 1 190 ? 15.541 3.715 -20.036 1.00 78.25 190 PHE A N 1
ATOM 1519 C CA . PHE A 1 190 ? 16.777 2.949 -19.916 1.00 78.25 190 PHE A CA 1
ATOM 1520 C C . PHE A 1 190 ? 16.892 1.794 -20.918 1.00 78.25 190 PHE A C 1
ATOM 1522 O O . PHE A 1 190 ? 17.867 1.046 -20.865 1.00 78.25 190 PHE A O 1
ATOM 1529 N N . GLY A 1 191 ? 15.918 1.619 -21.816 1.00 78.94 191 GLY A N 1
ATOM 1530 C CA . GLY A 1 191 ? 15.899 0.495 -22.756 1.00 78.94 191 GLY A CA 1
ATOM 1531 C C . GLY A 1 191 ? 17.100 0.483 -23.704 1.00 78.94 191 GLY A C 1
ATOM 1532 O O . GLY A 1 191 ? 17.626 -0.577 -24.031 1.00 78.94 191 GLY A O 1
ATOM 1533 N N . SER A 1 192 ? 17.615 1.662 -24.058 1.00 77.88 192 SER A N 1
ATOM 1534 C CA . SER A 1 192 ? 18.799 1.819 -24.911 1.00 77.88 192 SER A CA 1
ATOM 1535 C C . SER A 1 192 ? 20.124 1.456 -24.230 1.00 77.88 192 SER A C 1
ATOM 1537 O O . SER A 1 192 ? 21.151 1.402 -24.903 1.00 77.88 192 SER A O 1
ATOM 1539 N N . LEU A 1 193 ? 20.132 1.177 -22.920 1.00 79.06 193 LEU A N 1
ATOM 1540 C CA . LEU A 1 193 ? 21.346 0.791 -22.189 1.00 79.06 193 LEU A CA 1
ATOM 1541 C C . LEU A 1 193 ? 21.755 -0.674 -22.420 1.00 79.06 193 LEU A C 1
ATOM 1543 O O . LEU A 1 193 ? 22.771 -1.107 -21.881 1.00 79.06 193 LEU A O 1
ATOM 1547 N N . GLY A 1 194 ? 20.971 -1.450 -23.178 1.00 77.50 194 GLY A N 1
ATOM 1548 C CA . GLY A 1 194 ? 21.263 -2.860 -23.465 1.00 77.50 194 GLY A CA 1
ATOM 1549 C C . GLY A 1 194 ? 21.130 -3.782 -22.247 1.00 77.50 194 GLY A C 1
ATOM 1550 O O . GLY A 1 194 ? 21.665 -4.888 -22.240 1.00 77.50 194 GLY A O 1
ATOM 1551 N N . ILE A 1 195 ? 20.438 -3.333 -21.196 1.00 80.56 195 ILE A N 1
ATOM 1552 C CA . ILE A 1 195 ? 20.185 -4.127 -19.992 1.00 80.56 195 ILE A CA 1
ATOM 1553 C C . ILE A 1 195 ? 18.904 -4.936 -20.215 1.00 80.56 195 ILE A C 1
ATOM 1555 O O . ILE A 1 195 ? 17.801 -4.393 -20.174 1.00 80.56 195 ILE A O 1
ATOM 1559 N N . GLU A 1 196 ? 19.048 -6.246 -20.408 1.00 80.19 196 GLU A N 1
ATOM 1560 C CA . GLU A 1 196 ? 17.938 -7.159 -20.725 1.00 80.19 196 GLU A CA 1
ATOM 1561 C C . GLU A 1 196 ? 16.780 -7.083 -19.713 1.00 80.19 196 GLU A C 1
ATOM 1563 O O . GLU A 1 196 ? 15.610 -7.108 -20.092 1.00 80.19 196 GLU A O 1
ATOM 1568 N N . ALA A 1 197 ? 17.093 -6.922 -18.423 1.00 76.31 197 ALA A N 1
ATOM 1569 C CA . ALA A 1 197 ? 16.088 -6.839 -17.364 1.00 76.31 197 ALA A CA 1
ATOM 1570 C C . ALA A 1 197 ? 15.203 -5.582 -17.443 1.00 76.31 197 ALA A C 1
ATOM 1572 O O . ALA A 1 197 ? 14.056 -5.620 -17.000 1.00 76.31 197 ALA A O 1
ATOM 1573 N N . LEU A 1 198 ? 15.724 -4.483 -17.998 1.00 80.94 198 LEU A N 1
ATOM 1574 C CA . LEU A 1 198 ? 14.979 -3.238 -18.181 1.00 80.94 198 LEU A CA 1
ATOM 1575 C C . LEU A 1 198 ? 14.024 -3.340 -19.377 1.00 80.94 198 LEU A C 1
ATOM 1577 O O . LEU A 1 198 ? 12.905 -2.823 -19.316 1.00 80.94 198 LEU A O 1
ATOM 1581 N N . GLY A 1 199 ? 14.450 -4.034 -20.436 1.00 84.38 199 GLY A N 1
ATOM 1582 C CA . GLY A 1 199 ? 13.720 -4.131 -21.696 1.00 84.38 199 GLY A CA 1
ATOM 1583 C C . GLY A 1 199 ? 13.512 -2.773 -22.379 1.00 84.38 199 GLY A C 1
ATOM 1584 O O . GLY A 1 199 ? 13.749 -1.708 -21.809 1.00 84.38 199 GLY A O 1
ATOM 1585 N N . GLU A 1 200 ? 13.036 -2.798 -23.621 1.00 88.31 200 GLU A N 1
ATOM 1586 C CA . GLU A 1 200 ? 12.744 -1.569 -24.377 1.00 88.31 200 GLU A CA 1
ATOM 1587 C C . GLU A 1 200 ? 11.452 -0.885 -23.912 1.00 88.31 200 GLU A C 1
ATOM 1589 O O . GLU A 1 200 ? 11.294 0.329 -24.033 1.00 88.31 200 GLU A O 1
ATOM 1594 N N . THR A 1 201 ? 10.538 -1.655 -23.320 1.00 90.56 201 THR A N 1
ATOM 1595 C CA . THR A 1 201 ? 9.250 -1.174 -22.815 1.00 90.56 201 THR A CA 1
ATOM 1596 C C . THR A 1 201 ? 9.132 -1.401 -21.312 1.00 90.56 201 THR A C 1
ATOM 1598 O O . THR A 1 201 ? 9.333 -2.516 -20.829 1.00 90.56 201 THR A O 1
ATOM 1601 N N . LEU A 1 202 ? 8.729 -0.374 -20.570 1.00 90.25 202 LEU A N 1
ATOM 1602 C CA . LEU A 1 202 ? 8.252 -0.461 -19.199 1.00 90.25 202 LEU A CA 1
ATOM 1603 C C . LEU A 1 202 ? 6.803 -0.972 -19.205 1.00 90.25 202 LEU A C 1
ATOM 1605 O O . LEU A 1 202 ? 5.850 -0.209 -19.373 1.00 90.25 202 LEU A O 1
ATOM 1609 N N . SER A 1 203 ? 6.661 -2.285 -19.042 1.00 92.81 203 SER A N 1
ATOM 1610 C CA . SER A 1 203 ? 5.382 -2.993 -18.952 1.00 92.81 203 SER A CA 1
ATOM 1611 C C . SER A 1 203 ? 5.202 -3.632 -17.572 1.00 92.81 203 SER A C 1
ATOM 1613 O O . SER A 1 203 ? 6.135 -3.659 -16.765 1.00 92.81 203 SER A O 1
ATOM 1615 N N . LEU A 1 204 ? 4.034 -4.229 -17.312 1.00 93.12 204 LEU A N 1
ATOM 1616 C CA . LEU A 1 204 ? 3.823 -5.058 -16.119 1.00 93.12 204 LEU A CA 1
ATOM 1617 C C . LEU A 1 204 ? 4.846 -6.208 -16.019 1.00 93.12 204 LEU A C 1
ATOM 1619 O O . LEU A 1 204 ? 5.332 -6.510 -14.932 1.00 93.12 204 LEU A O 1
ATOM 1623 N N . GLY A 1 205 ? 5.224 -6.815 -17.149 1.00 91.50 205 GLY A N 1
ATOM 1624 C CA . GLY A 1 205 ? 6.247 -7.863 -17.178 1.00 91.50 205 GLY A CA 1
ATOM 1625 C C . GLY A 1 205 ? 7.627 -7.345 -16.768 1.00 91.50 205 GLY A C 1
ATOM 1626 O O . GLY A 1 205 ? 8.333 -8.009 -16.011 1.00 91.50 205 GLY A O 1
ATOM 1627 N N . SER A 1 206 ? 7.987 -6.140 -17.216 1.00 90.25 206 SER A N 1
ATOM 1628 C CA . SER A 1 206 ? 9.235 -5.472 -16.826 1.00 90.25 206 SER A CA 1
ATOM 1629 C C . SER A 1 206 ? 9.225 -5.121 -15.338 1.00 90.25 206 SER A C 1
ATOM 1631 O O . SER A 1 206 ? 10.214 -5.368 -14.654 1.00 90.25 206 SER A O 1
ATOM 1633 N N . LEU A 1 207 ? 8.085 -4.650 -14.804 1.00 92.38 207 LEU A N 1
ATOM 1634 C CA . LEU A 1 207 ? 7.922 -4.451 -13.362 1.00 92.38 207 LEU A CA 1
ATOM 1635 C C . LEU A 1 207 ? 8.196 -5.753 -12.607 1.00 92.38 207 LEU A C 1
ATOM 1637 O O . LEU A 1 207 ? 9.001 -5.729 -11.692 1.00 92.38 207 LEU A O 1
ATOM 1641 N N . ILE A 1 208 ? 7.583 -6.878 -12.985 1.00 92.94 208 ILE A N 1
ATOM 1642 C CA . ILE A 1 208 ? 7.775 -8.157 -12.279 1.00 92.94 208 ILE A CA 1
ATOM 1643 C C . ILE A 1 208 ? 9.254 -8.562 -12.261 1.00 92.94 208 ILE A C 1
ATOM 1645 O O . ILE A 1 208 ? 9.772 -8.917 -11.204 1.00 92.94 208 ILE A O 1
ATOM 1649 N N . ARG A 1 209 ? 9.955 -8.447 -13.397 1.00 91.00 209 ARG A N 1
ATOM 1650 C CA . ARG A 1 209 ? 11.385 -8.795 -13.503 1.00 91.00 209 ARG A CA 1
ATOM 1651 C C . ARG A 1 209 ? 12.295 -7.875 -12.694 1.00 91.00 209 ARG A C 1
ATOM 1653 O O . ARG A 1 209 ? 13.332 -8.325 -12.224 1.00 91.00 209 ARG A O 1
ATOM 1660 N N . MET A 1 210 ? 11.936 -6.599 -12.581 1.00 91.62 210 MET A N 1
ATOM 1661 C CA . MET A 1 210 ? 12.744 -5.591 -11.893 1.00 91.62 210 MET A CA 1
ATOM 1662 C C . MET A 1 210 ? 12.338 -5.376 -10.437 1.00 91.62 210 MET A C 1
ATOM 1664 O O . MET A 1 210 ? 13.086 -4.754 -9.685 1.00 91.62 210 MET A O 1
ATOM 1668 N N . SER A 1 211 ? 11.140 -5.805 -10.050 1.00 93.88 211 SER A N 1
ATOM 1669 C CA . SER A 1 211 ? 10.590 -5.579 -8.720 1.00 93.88 211 SER A CA 1
ATOM 1670 C C . SER A 1 211 ? 11.368 -6.377 -7.687 1.00 93.88 211 SER A C 1
ATOM 1672 O O . SER A 1 211 ? 11.582 -7.579 -7.823 1.00 93.88 211 SER A O 1
ATOM 1674 N N . GLY A 1 212 ? 11.775 -5.696 -6.624 1.00 95.00 212 GLY A N 1
ATOM 1675 C CA . GLY A 1 212 ? 12.195 -6.366 -5.407 1.00 95.00 212 GLY A CA 1
ATOM 1676 C C . GLY A 1 212 ?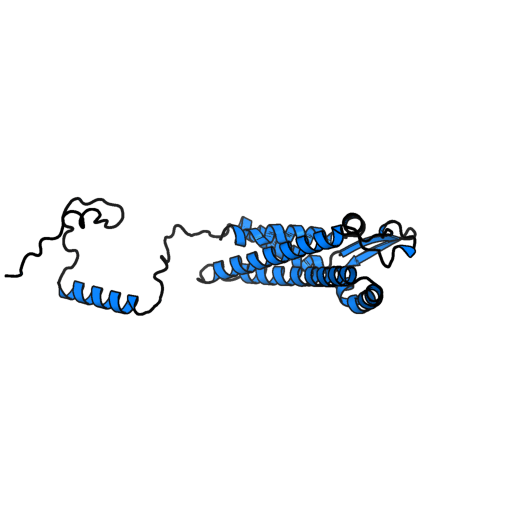 10.982 -6.857 -4.616 1.00 95.00 212 GLY A C 1
ATOM 1677 O O . GLY A 1 212 ? 9.824 -6.566 -4.931 1.00 95.00 212 GLY A O 1
ATOM 1678 N N . TYR A 1 213 ? 11.239 -7.595 -3.541 1.00 95.06 213 TYR A N 1
ATOM 1679 C CA . TYR A 1 213 ? 10.176 -8.178 -2.724 1.00 95.06 213 TYR A CA 1
ATOM 1680 C C . TYR A 1 213 ? 9.354 -7.140 -1.943 1.00 95.06 213 TYR A C 1
ATOM 1682 O O . TYR A 1 213 ? 8.230 -7.446 -1.552 1.00 95.06 213 TYR A O 1
ATOM 1690 N N . ALA A 1 214 ? 9.851 -5.909 -1.754 1.00 96.56 214 ALA A N 1
ATOM 1691 C CA . ALA A 1 214 ? 9.139 -4.874 -0.997 1.00 96.56 214 ALA A CA 1
ATOM 1692 C C . ALA A 1 214 ? 7.745 -4.564 -1.566 1.00 96.56 214 ALA A C 1
ATOM 1694 O O . ALA A 1 214 ? 6.794 -4.420 -0.801 1.00 96.56 214 ALA A O 1
ATOM 1695 N N . ILE A 1 215 ? 7.613 -4.499 -2.898 1.00 96.31 215 ILE A N 1
ATOM 1696 C CA . ILE A 1 215 ? 6.343 -4.195 -3.582 1.00 96.31 215 ILE A CA 1
ATOM 1697 C C . ILE A 1 215 ? 5.302 -5.275 -3.276 1.00 96.31 215 ILE A C 1
ATOM 1699 O O . ILE A 1 215 ? 4.177 -4.973 -2.883 1.00 96.31 215 ILE A O 1
ATOM 1703 N N . TRP A 1 216 ? 5.695 -6.540 -3.414 1.00 96.88 216 TRP A N 1
ATOM 1704 C CA . TRP A 1 216 ? 4.805 -7.683 -3.223 1.00 96.88 216 TRP A CA 1
ATOM 1705 C C . TRP A 1 216 ? 4.419 -7.874 -1.761 1.00 96.88 216 TRP A C 1
ATOM 1707 O O . TRP A 1 216 ? 3.254 -8.132 -1.459 1.00 96.88 216 TRP A O 1
ATOM 1717 N N . VAL A 1 217 ? 5.375 -7.681 -0.847 1.00 97.25 217 VAL A N 1
ATOM 1718 C CA . VAL A 1 217 ? 5.104 -7.722 0.593 1.00 97.25 217 VAL A CA 1
ATOM 1719 C C . VAL A 1 217 ? 4.155 -6.593 0.997 1.00 97.25 217 VAL A C 1
ATOM 1721 O O . VAL A 1 217 ? 3.217 -6.853 1.746 1.00 97.25 217 VAL A O 1
ATOM 1724 N N . ASN A 1 218 ? 4.321 -5.378 0.462 1.00 97.12 218 ASN A N 1
ATOM 1725 C CA . ASN A 1 218 ? 3.380 -4.281 0.708 1.00 97.12 218 ASN A CA 1
ATOM 1726 C C . ASN A 1 218 ? 1.982 -4.572 0.176 1.00 97.12 218 ASN A C 1
ATOM 1728 O O . ASN A 1 218 ? 1.002 -4.353 0.887 1.00 97.12 218 ASN A O 1
ATOM 1732 N N . LEU A 1 219 ? 1.880 -5.078 -1.053 1.00 97.94 219 LEU A N 1
ATOM 1733 C CA . LEU A 1 219 ? 0.594 -5.431 -1.643 1.00 97.94 219 LEU A CA 1
ATOM 1734 C C . LEU A 1 219 ? -0.132 -6.476 -0.782 1.00 97.94 219 LEU A C 1
ATOM 1736 O O . LEU A 1 219 ? -1.286 -6.270 -0.408 1.00 97.94 219 LEU A O 1
ATOM 1740 N N . GLY A 1 220 ? 0.563 -7.551 -0.395 1.00 97.88 220 GLY A N 1
ATOM 1741 C CA . GLY A 1 220 ? 0.019 -8.580 0.495 1.00 97.88 220 GLY A CA 1
ATOM 1742 C C . GLY A 1 220 ? -0.359 -8.033 1.874 1.00 97.88 220 GLY A C 1
ATOM 1743 O O . GLY A 1 220 ? -1.427 -8.350 2.398 1.00 97.88 220 GLY A O 1
ATOM 1744 N N . ALA A 1 221 ? 0.464 -7.152 2.441 1.00 98.06 221 ALA A N 1
ATOM 1745 C CA . ALA A 1 221 ? 0.175 -6.515 3.717 1.00 98.06 221 ALA A CA 1
ATOM 1746 C C . ALA A 1 221 ? -1.087 -5.639 3.653 1.00 98.06 221 ALA A C 1
ATOM 1748 O O . ALA A 1 221 ? -1.900 -5.691 4.573 1.00 98.06 221 ALA A O 1
ATOM 1749 N N . HIS A 1 222 ? -1.307 -4.880 2.576 1.00 98.12 222 HIS A N 1
ATOM 1750 C CA . HIS A 1 222 ? -2.538 -4.098 2.411 1.00 98.12 222 HIS A CA 1
ATOM 1751 C C . HIS A 1 222 ? -3.781 -4.978 2.235 1.00 98.12 222 HIS A C 1
ATOM 1753 O O . HIS A 1 222 ? -4.830 -4.645 2.786 1.00 98.12 222 HIS A O 1
ATOM 1759 N N . ILE A 1 223 ? -3.666 -6.122 1.552 1.00 97.06 223 ILE A N 1
ATOM 1760 C CA . ILE A 1 223 ? -4.753 -7.113 1.451 1.00 97.06 223 ILE A CA 1
ATOM 1761 C C . ILE A 1 223 ? -5.129 -7.648 2.841 1.00 97.06 223 ILE A C 1
ATOM 1763 O O . ILE A 1 223 ? -6.308 -7.741 3.170 1.00 97.06 223 ILE A O 1
ATOM 1767 N N . LEU A 1 224 ? -4.147 -7.946 3.694 1.00 95.25 224 LEU A N 1
ATOM 1768 C CA . LEU A 1 224 ? -4.416 -8.373 5.072 1.00 95.25 224 LEU A CA 1
ATOM 1769 C C . LEU A 1 224 ? -4.952 -7.222 5.941 1.00 95.25 224 LEU A C 1
ATOM 1771 O O . LEU A 1 224 ? -5.845 -7.414 6.763 1.00 95.25 224 LEU A O 1
ATOM 1775 N N . GLY A 1 225 ? -4.437 -6.008 5.746 1.00 93.75 225 GLY A N 1
ATOM 1776 C CA . GLY A 1 225 ? -4.823 -4.817 6.502 1.00 93.75 225 GLY A CA 1
ATOM 1777 C C . GLY A 1 225 ? -6.224 -4.284 6.187 1.00 93.75 225 GLY A C 1
ATOM 1778 O O . GLY A 1 225 ? -6.758 -3.513 6.983 1.00 93.75 225 GLY A O 1
ATOM 1779 N N . MET A 1 226 ? -6.836 -4.671 5.059 1.00 94.62 226 MET A N 1
ATOM 1780 C CA . MET A 1 226 ? -8.196 -4.240 4.705 1.00 94.62 226 MET A CA 1
ATOM 1781 C C . MET A 1 226 ? -9.309 -5.072 5.354 1.00 94.62 226 MET A C 1
ATOM 1783 O O . MET A 1 226 ? -10.451 -4.617 5.340 1.00 94.62 226 MET A O 1
ATOM 1787 N N . LEU A 1 227 ? -9.010 -6.241 5.942 1.00 89.31 227 LEU A N 1
ATOM 1788 C CA . LEU A 1 227 ? -10.023 -7.129 6.540 1.00 89.31 227 LEU A CA 1
ATOM 1789 C C . LEU A 1 227 ? -10.983 -6.399 7.504 1.00 89.31 227 LEU A C 1
ATOM 1791 O O . LEU A 1 227 ? -12.197 -6.518 7.327 1.00 89.31 227 LEU A O 1
ATOM 1795 N N . PRO A 1 228 ? -10.513 -5.518 8.415 1.00 84.62 228 PRO A N 1
ATOM 1796 C CA . PRO A 1 228 ? -11.416 -4.785 9.303 1.00 84.62 228 PRO A CA 1
ATOM 1797 C C . PRO A 1 228 ? -12.384 -3.837 8.594 1.00 84.62 228 PRO A C 1
ATOM 1799 O O . PRO A 1 228 ? -13.390 -3.458 9.178 1.00 84.62 228 PRO A O 1
ATOM 1802 N N . ALA A 1 229 ? -12.081 -3.391 7.373 1.00 80.25 229 ALA A N 1
ATOM 1803 C CA . ALA A 1 229 ? -12.984 -2.529 6.612 1.00 80.25 229 ALA A CA 1
ATOM 1804 C C . ALA A 1 229 ? -14.131 -3.300 5.948 1.00 80.25 229 ALA A C 1
ATOM 1806 O O . ALA A 1 229 ? -15.128 -2.675 5.585 1.00 80.25 229 ALA A O 1
ATOM 1807 N N . LEU A 1 230 ? -13.967 -4.612 5.759 1.00 81.94 230 LEU A N 1
ATOM 1808 C CA . LEU A 1 230 ? -14.969 -5.495 5.164 1.00 81.94 230 LEU A CA 1
ATOM 1809 C C . LEU A 1 230 ? -15.901 -6.092 6.225 1.00 81.94 230 LEU A C 1
ATOM 1811 O O . LEU A 1 230 ? -17.071 -6.326 5.937 1.00 81.94 230 LEU A O 1
ATOM 1815 N N . GLU A 1 231 ? -15.383 -6.326 7.432 1.00 74.94 231 GLU A N 1
ATOM 1816 C CA . GLU A 1 231 ? -16.087 -7.058 8.493 1.00 74.94 231 GLU A CA 1
ATOM 1817 C C . GLU A 1 231 ? -16.769 -6.162 9.544 1.00 74.94 231 GLU A C 1
ATOM 1819 O O . GLU A 1 231 ? -17.762 -6.581 10.139 1.00 74.94 231 GLU A O 1
ATOM 1824 N N . LEU A 1 232 ? -16.263 -4.941 9.778 1.00 58.75 232 LEU A N 1
ATOM 1825 C CA . LEU A 1 232 ? -16.818 -3.964 10.736 1.00 58.75 232 LEU A CA 1
ATOM 1826 C C . LEU A 1 232 ? -17.631 -2.890 10.027 1.00 58.75 232 LEU A C 1
ATOM 1828 O O . LEU A 1 232 ? -18.504 -2.247 10.654 1.00 58.75 232 LEU A O 1
#